Protein AF-A0A504YIL2-F1 (afdb_monomer_lite)

Sequence (268 aa):
MSFAMLGTVNDKNWRRILEDLELSLKNCECKGRTELFNLIHPTLLRFLSKDEDLKSDKIDNVFRIYCITFAQWQDVVSPVVYSDVLEELSAILFRLSCLTNKSNLPWSCLSEECCLTIVQTIHISISASAQKSQGISFYPVKNLPLLSHICSTLLEMSEFASWRAVRLKALQTLGTLFHPWANISKHYDPRVRETVAHFLPGVCQTLYRIVTGDQKVGSLVKKTAFDAWSACLTVVFTRQENARLSTACPDLSGESILLAFAPVCHHA

Radius of gyration: 21.79 Å; chains: 1; bounding box: 46×76×53 Å

Secondary structure (DSSP, 8-state):
--GGGGGG--TTTHHHHHHHHHHHHHT--STTHHHHHHHHHHHHHHHHHT-SS--HHHHHHHHHHHHHHHHH-TTTS-HHHHHHHHHHHHHHHHHHHHHS-TTS-GGGGS-HHHHHHHHHHHHHHHHHHHHSTTGGGGSSGGGHHHHHHHHHHHHHHHHH-S-HHHHHHHHHHHHHHH---SS--S---HHHHHHHHHHHHHHHHHHHHHHTS-GGG-HHHHHHHHHHHHHHHHHHHS----S---S---------------------

Structure (mmCIF, N/CA/C/O backbone):
data_AF-A0A504YIL2-F1
#
_entry.id   AF-A0A504YIL2-F1
#
loop_
_atom_site.group_PDB
_atom_site.id
_atom_site.type_symbol
_atom_site.label_atom_id
_atom_site.label_alt_id
_atom_site.label_comp_id
_atom_site.label_asym_id
_atom_site.label_entity_id
_atom_site.label_seq_id
_atom_site.pdbx_PDB_ins_code
_atom_site.Cartn_x
_atom_site.Cartn_y
_atom_site.Cartn_z
_atom_site.occupancy
_atom_site.B_iso_or_equiv
_atom_site.auth_seq_id
_atom_site.auth_comp_id
_atom_site.auth_asym_id
_atom_site.auth_atom_id
_atom_site.pdbx_PDB_model_num
ATOM 1 N N . MET A 1 1 ? -0.513 30.581 -9.289 1.00 45.41 1 MET A N 1
ATOM 2 C CA . MET A 1 1 ? -0.186 30.555 -7.845 1.00 45.41 1 MET A CA 1
ATOM 3 C C . MET A 1 1 ? 1.276 30.922 -7.680 1.00 45.41 1 MET A C 1
ATOM 5 O O . MET A 1 1 ? 2.096 30.356 -8.388 1.00 45.41 1 MET A O 1
ATOM 9 N N . SER A 1 2 ? 1.605 31.897 -6.830 1.00 35.69 2 SER A N 1
ATOM 10 C CA . SER A 1 2 ? 3.004 32.288 -6.618 1.00 35.69 2 SER A CA 1
ATOM 11 C C . SER A 1 2 ? 3.726 31.193 -5.826 1.00 35.69 2 SER A C 1
ATOM 13 O O . SER A 1 2 ? 3.320 30.866 -4.711 1.00 35.69 2 SER A O 1
ATOM 15 N N . PHE A 1 3 ? 4.784 30.627 -6.410 1.00 44.47 3 PHE A N 1
ATOM 16 C CA . PHE A 1 3 ? 5.604 29.530 -5.873 1.00 44.47 3 PHE A CA 1
ATOM 17 C C . PHE A 1 3 ? 6.229 29.820 -4.491 1.00 44.47 3 PHE A C 1
ATOM 19 O O . PHE A 1 3 ? 6.699 28.908 -3.817 1.00 44.47 3 PHE A O 1
ATOM 26 N N . ALA A 1 4 ? 6.161 31.072 -4.026 1.00 43.81 4 ALA A N 1
ATOM 27 C CA . ALA A 1 4 ? 6.584 31.499 -2.695 1.00 43.81 4 ALA A CA 1
ATOM 28 C C . ALA A 1 4 ? 5.741 30.919 -1.534 1.00 43.81 4 ALA A C 1
ATOM 30 O O . ALA A 1 4 ? 6.207 30.924 -0.399 1.00 43.81 4 ALA A O 1
ATOM 31 N N . MET A 1 5 ? 4.531 30.394 -1.784 1.00 46.66 5 MET A N 1
ATOM 32 C CA . MET A 1 5 ? 3.661 29.843 -0.725 1.00 46.66 5 MET A CA 1
ATOM 33 C C . MET A 1 5 ? 4.141 28.502 -0.139 1.00 46.66 5 MET A C 1
ATOM 35 O O . MET A 1 5 ? 3.835 28.202 1.013 1.00 46.66 5 MET A O 1
ATOM 39 N N . LEU A 1 6 ? 4.907 27.701 -0.889 1.00 48.03 6 LEU A N 1
ATOM 40 C CA . LEU A 1 6 ? 5.381 26.385 -0.424 1.00 48.03 6 LEU A CA 1
ATOM 41 C C . LEU A 1 6 ? 6.596 26.481 0.515 1.00 48.03 6 LEU A C 1
ATOM 43 O O . LEU A 1 6 ? 6.858 25.554 1.277 1.00 48.03 6 LEU A O 1
ATOM 47 N N . GLY A 1 7 ? 7.311 27.613 0.506 1.00 46.44 7 GLY A N 1
ATOM 48 C CA . GLY A 1 7 ? 8.502 27.830 1.337 1.00 46.44 7 GLY A CA 1
ATOM 49 C C . GLY A 1 7 ? 8.214 28.005 2.832 1.00 46.44 7 GLY A C 1
ATOM 50 O O . GLY A 1 7 ? 9.122 27.865 3.648 1.00 46.44 7 GLY A O 1
ATOM 51 N N . THR A 1 8 ? 6.961 28.277 3.209 1.00 49.28 8 THR A N 1
ATOM 52 C CA . THR A 1 8 ? 6.553 28.485 4.605 1.00 49.28 8 THR A CA 1
ATOM 53 C C . THR A 1 8 ? 5.181 27.870 4.862 1.00 49.28 8 THR A C 1
ATOM 55 O O . THR A 1 8 ? 4.214 28.575 5.159 1.00 49.28 8 THR A O 1
ATOM 58 N N . VAL A 1 9 ? 5.073 26.545 4.751 1.00 56.56 9 VAL A N 1
ATOM 59 C CA . VAL A 1 9 ? 3.929 25.823 5.325 1.00 56.56 9 VAL A CA 1
ATOM 60 C C . VAL A 1 9 ? 4.007 25.974 6.849 1.00 56.56 9 VAL A C 1
ATOM 62 O O . VAL A 1 9 ? 4.680 25.215 7.537 1.00 56.56 9 VAL A O 1
ATOM 65 N N . ASN A 1 10 ? 3.393 27.036 7.371 1.00 61.31 10 ASN A N 1
ATOM 66 C CA . ASN A 1 10 ? 3.259 27.277 8.803 1.00 61.31 10 ASN A CA 1
ATOM 67 C C . ASN A 1 10 ? 2.167 26.353 9.366 1.00 61.31 10 ASN A C 1
ATOM 69 O O . ASN A 1 10 ? 1.134 26.137 8.725 1.00 61.31 10 ASN A O 1
ATOM 73 N N . ASP A 1 11 ? 2.364 25.867 10.588 1.00 63.25 11 ASP A N 1
ATOM 74 C CA . ASP A 1 11 ? 1.553 24.832 11.242 1.00 63.25 11 ASP A CA 1
ATOM 75 C C . ASP A 1 11 ? 0.073 25.237 11.442 1.00 63.25 11 ASP A C 1
ATOM 77 O O . ASP A 1 11 ? -0.799 24.406 11.682 1.00 63.25 11 ASP A O 1
ATOM 81 N N . LYS A 1 12 ? -0.249 26.527 11.268 1.00 69.69 12 LYS A N 1
ATOM 82 C CA . LYS A 1 12 ? -1.619 27.059 11.367 1.00 69.69 12 LYS A CA 1
ATOM 83 C C . LYS A 1 12 ? -2.424 27.032 10.061 1.00 69.69 12 LYS A C 1
ATOM 85 O O . LYS A 1 12 ? -3.646 27.027 10.133 1.00 69.69 12 LYS A O 1
ATOM 90 N N . ASN A 1 13 ? -1.777 26.998 8.890 1.00 81.50 13 ASN A N 1
ATOM 91 C CA . ASN A 1 13 ? -2.457 27.152 7.588 1.00 81.50 13 ASN A CA 1
ATOM 92 C C . ASN A 1 13 ? -2.219 25.992 6.608 1.00 81.50 13 ASN A C 1
ATOM 94 O O . ASN A 1 13 ? -2.713 26.040 5.482 1.00 81.50 13 ASN A O 1
ATOM 98 N N . TRP A 1 14 ? -1.484 24.954 7.013 1.00 84.38 14 TRP A N 1
ATOM 99 C CA . TRP A 1 14 ? -1.088 23.862 6.120 1.00 84.38 14 TRP A CA 1
ATOM 100 C C . TRP A 1 14 ? -2.277 23.174 5.440 1.00 84.38 14 TRP A C 1
ATOM 102 O O . TRP A 1 14 ? -2.189 22.877 4.255 1.00 84.38 14 TRP A O 1
ATOM 112 N N . ARG A 1 15 ? -3.400 22.982 6.148 1.00 85.50 15 ARG A N 1
ATOM 113 C CA . ARG A 1 15 ? -4.575 22.273 5.615 1.00 85.50 15 ARG A CA 1
ATOM 114 C C . ARG A 1 15 ? -5.094 22.941 4.349 1.00 85.50 15 ARG A C 1
ATOM 116 O O . ARG A 1 15 ? -5.143 22.313 3.301 1.00 85.50 15 ARG A O 1
ATOM 123 N N . ARG A 1 16 ? -5.369 24.244 4.437 1.00 87.69 16 ARG A N 1
ATOM 124 C CA . ARG A 1 16 ? -5.842 25.039 3.303 1.00 87.69 16 ARG A CA 1
ATOM 125 C C . ARG A 1 16 ? -4.831 25.048 2.156 1.00 87.69 16 ARG A C 1
ATOM 127 O O . ARG A 1 16 ? -5.224 24.924 1.008 1.00 87.69 16 ARG A O 1
ATOM 134 N N . ILE A 1 17 ? -3.536 25.159 2.462 1.00 86.94 17 ILE A N 1
ATOM 135 C CA . ILE A 1 17 ? -2.479 25.151 1.437 1.00 86.94 17 ILE A CA 1
ATOM 136 C C . ILE A 1 17 ? -2.449 23.812 0.687 1.00 86.94 17 ILE A C 1
ATOM 138 O O . ILE A 1 17 ? -2.325 23.811 -0.535 1.00 86.94 17 ILE A O 1
ATOM 142 N N . LEU A 1 18 ? -2.560 22.682 1.394 1.00 87.88 18 LEU A N 1
ATOM 143 C CA . LEU A 1 18 ? -2.564 21.359 0.769 1.00 87.88 18 LEU A CA 1
ATOM 144 C C . LEU A 1 18 ? -3.856 21.096 -0.015 1.00 87.88 18 LEU A C 1
ATOM 146 O O . LEU A 1 18 ? -3.777 20.533 -1.100 1.00 87.88 18 LEU A O 1
ATOM 150 N N . GLU A 1 19 ? -5.011 21.550 0.472 1.00 88.75 19 GLU A N 1
ATOM 151 C CA . GLU A 1 19 ? -6.289 21.467 -0.253 1.00 88.75 19 GLU A CA 1
ATOM 152 C C . GLU A 1 19 ? -6.265 22.311 -1.540 1.00 88.75 19 GLU A C 1
ATOM 154 O O . GLU A 1 19 ? -6.624 21.832 -2.618 1.00 88.75 19 GLU A O 1
ATOM 159 N N . ASP A 1 20 ? -5.771 23.550 -1.456 1.00 88.44 20 ASP A N 1
ATOM 160 C CA . ASP A 1 20 ? -5.595 24.443 -2.604 1.00 88.44 20 ASP A CA 1
ATOM 161 C C . ASP A 1 20 ? -4.604 23.848 -3.622 1.00 88.44 20 ASP A C 1
ATOM 163 O O . ASP A 1 20 ? -4.811 23.933 -4.841 1.00 88.44 20 ASP A O 1
ATOM 167 N N . LEU A 1 21 ? -3.535 23.209 -3.132 1.00 88.56 21 LEU A N 1
ATOM 168 C CA . LEU A 1 21 ? -2.576 22.487 -3.961 1.00 88.56 21 LEU A CA 1
ATOM 169 C C . LEU A 1 21 ? -3.230 21.278 -4.633 1.00 88.56 21 LEU A C 1
ATOM 171 O O . LEU A 1 21 ? -3.086 21.111 -5.839 1.00 88.56 21 LEU A O 1
ATOM 175 N N . GLU A 1 22 ? -3.983 20.466 -3.896 1.00 88.94 22 GLU A N 1
ATOM 176 C CA . GLU A 1 22 ? -4.699 19.306 -4.423 1.00 88.94 22 GLU A CA 1
ATOM 177 C C . GLU A 1 22 ? -5.635 19.695 -5.575 1.00 88.94 22 GLU A C 1
ATOM 179 O O . GLU A 1 22 ? -5.600 19.087 -6.649 1.00 88.94 22 GLU A O 1
ATOM 184 N N . LEU A 1 23 ? -6.443 20.741 -5.377 1.00 87.88 23 LEU A N 1
ATOM 185 C CA . LEU A 1 23 ? -7.345 21.274 -6.399 1.00 87.88 23 LEU A CA 1
ATOM 186 C C . LEU A 1 23 ? -6.579 21.789 -7.619 1.00 87.88 23 LEU A C 1
ATOM 188 O O . LEU A 1 23 ? -6.974 21.532 -8.757 1.00 87.88 23 LEU A O 1
ATOM 192 N N . SER A 1 24 ? -5.466 22.485 -7.392 1.00 87.56 24 SER A N 1
ATOM 193 C CA . SER A 1 24 ? -4.622 22.997 -8.472 1.00 87.56 24 SER A CA 1
ATOM 194 C C . SER A 1 24 ? -3.994 21.867 -9.284 1.00 87.56 24 SER A C 1
ATOM 196 O O . SER A 1 24 ? -3.961 21.940 -10.510 1.00 87.56 24 SER A O 1
ATOM 198 N N . LEU A 1 25 ? -3.539 20.802 -8.620 1.00 87.25 25 LEU A N 1
ATOM 199 C CA . LEU A 1 25 ? -2.932 19.637 -9.259 1.00 87.25 25 LEU A CA 1
ATOM 200 C C . LEU A 1 25 ? -3.938 18.865 -10.109 1.00 87.25 25 LEU A C 1
ATOM 202 O O . LEU A 1 25 ? -3.619 18.523 -11.244 1.00 87.25 25 LEU A O 1
ATOM 206 N N . LYS A 1 26 ? -5.168 18.668 -9.611 1.00 86.81 26 LYS A N 1
ATOM 207 C CA . LYS A 1 26 ? -6.242 18.010 -10.377 1.00 86.81 26 LYS A CA 1
ATOM 208 C C . LYS A 1 26 ? -6.555 18.719 -11.694 1.00 86.81 26 LYS A C 1
ATOM 210 O O . LYS A 1 26 ? -6.918 18.052 -12.658 1.00 86.81 26 LYS A O 1
ATOM 215 N N . ASN A 1 27 ? -6.395 20.041 -11.724 1.00 85.50 27 ASN A N 1
ATOM 216 C CA . ASN A 1 27 ? -6.701 20.892 -12.874 1.00 85.50 27 ASN A CA 1
ATOM 217 C C . ASN A 1 27 ? -5.456 21.267 -13.703 1.00 85.50 27 ASN A C 1
ATOM 219 O O . ASN A 1 27 ? -5.551 22.083 -14.618 1.00 85.50 27 ASN A O 1
ATOM 223 N N . CYS A 1 28 ? -4.276 20.726 -13.382 1.00 80.44 28 CYS A N 1
ATOM 224 C CA . CYS A 1 28 ? -3.015 21.156 -13.980 1.00 80.44 28 CYS A CA 1
ATOM 225 C C . CYS A 1 28 ? -2.807 20.577 -15.396 1.00 80.44 28 CYS A C 1
ATOM 227 O O . CYS A 1 28 ? -2.607 19.369 -15.592 1.00 80.44 28 CYS A O 1
ATOM 229 N N . GLU A 1 29 ? -2.799 21.463 -16.396 1.00 74.12 29 GLU A N 1
ATOM 230 C CA . GLU A 1 29 ? -2.421 21.141 -17.777 1.00 74.12 29 GLU A CA 1
ATOM 231 C C . GLU A 1 29 ? -0.928 20.776 -17.899 1.00 74.12 29 GLU A C 1
ATOM 233 O O . GLU A 1 29 ? -0.104 21.132 -17.062 1.00 74.12 29 GLU A O 1
ATOM 238 N N . CYS A 1 30 ? -0.556 20.042 -18.953 1.00 64.00 30 CYS A N 1
ATOM 239 C CA . CYS A 1 30 ? 0.724 19.324 -19.064 1.00 64.00 30 CYS A CA 1
ATOM 240 C C . CYS A 1 30 ? 2.015 20.164 -18.983 1.00 64.00 30 CYS A C 1
ATOM 242 O O . CYS A 1 30 ? 3.092 19.592 -18.817 1.00 64.00 30 CYS A O 1
ATOM 244 N N . LYS A 1 31 ? 1.956 21.495 -19.105 1.00 74.56 31 LYS A N 1
ATOM 245 C CA . LYS A 1 31 ? 3.155 22.347 -19.122 1.00 74.56 31 LYS A CA 1
ATOM 246 C C . LYS A 1 31 ? 3.671 22.589 -17.701 1.00 74.56 31 LYS A C 1
ATOM 248 O O . LYS A 1 31 ? 2.967 23.158 -16.877 1.00 74.56 31 LYS A O 1
ATOM 253 N N . GLY A 1 32 ? 4.923 22.212 -17.439 1.00 77.69 32 GLY A N 1
ATOM 254 C CA . GLY A 1 32 ? 5.603 22.508 -16.173 1.00 77.69 32 GLY A CA 1
ATOM 255 C C . GLY A 1 32 ? 5.451 21.447 -15.073 1.00 77.69 32 GLY A C 1
ATOM 256 O O . GLY A 1 32 ? 5.794 21.709 -13.920 1.00 77.69 32 GLY A O 1
ATOM 257 N N . ARG A 1 33 ? 4.903 20.262 -15.391 1.00 86.25 33 ARG A N 1
ATOM 258 C CA . ARG A 1 33 ? 4.679 19.180 -14.410 1.00 86.25 33 ARG A CA 1
ATOM 259 C C . ARG A 1 33 ? 5.971 18.721 -13.742 1.00 86.25 33 ARG A C 1
ATOM 261 O O . ARG A 1 33 ? 5.969 18.465 -12.544 1.00 86.25 33 ARG A O 1
ATOM 268 N N . THR A 1 34 ? 7.069 18.657 -14.491 1.00 85.62 34 THR A N 1
ATOM 269 C CA . THR A 1 34 ? 8.384 18.246 -13.980 1.00 85.62 34 THR A CA 1
ATOM 270 C C . THR A 1 34 ? 8.913 19.223 -12.943 1.00 85.62 34 THR A C 1
ATOM 272 O O . THR A 1 34 ? 9.276 18.820 -11.841 1.00 85.62 34 THR A O 1
ATOM 275 N N . GLU A 1 35 ? 8.915 20.515 -13.258 1.00 84.88 35 GLU A N 1
ATOM 276 C CA . GLU A 1 35 ? 9.383 21.568 -12.362 1.00 84.88 35 GLU A CA 1
ATOM 277 C C . GLU A 1 35 ? 8.504 21.655 -11.113 1.00 84.88 35 GLU A C 1
ATOM 279 O O . GLU A 1 35 ? 9.012 21.747 -9.994 1.00 84.88 35 GLU A O 1
ATOM 284 N N . LEU A 1 36 ? 7.183 21.565 -11.296 1.00 86.69 36 LEU A N 1
ATOM 285 C CA . LEU A 1 36 ? 6.224 21.582 -10.200 1.00 86.69 36 LEU A CA 1
ATOM 286 C C . LEU A 1 36 ? 6.399 20.364 -9.285 1.00 86.69 36 LEU A C 1
ATOM 288 O O . LEU A 1 36 ? 6.448 20.517 -8.066 1.00 86.69 36 LEU A O 1
ATOM 292 N N . PHE A 1 37 ? 6.553 19.166 -9.852 1.00 89.12 37 PHE A N 1
ATOM 293 C CA . PHE A 1 37 ? 6.786 17.953 -9.075 1.00 89.12 37 PHE A CA 1
ATOM 294 C C . PHE A 1 37 ? 8.100 18.024 -8.288 1.00 89.12 37 PHE A C 1
ATOM 296 O O . PHE A 1 37 ? 8.113 17.742 -7.089 1.00 89.12 37 PHE A O 1
ATOM 303 N N . ASN A 1 38 ? 9.179 18.482 -8.929 1.00 87.62 38 ASN A N 1
ATOM 304 C CA . ASN A 1 38 ? 10.490 18.650 -8.298 1.00 87.62 38 ASN A CA 1
ATOM 305 C C . ASN A 1 38 ? 10.475 19.665 -7.145 1.00 87.62 38 ASN A C 1
ATOM 307 O O . ASN A 1 38 ? 11.299 19.568 -6.238 1.00 87.62 38 ASN A O 1
ATOM 311 N N . LEU A 1 39 ? 9.539 20.618 -7.147 1.00 87.19 39 LEU A N 1
ATOM 312 C CA . LEU A 1 39 ? 9.336 21.545 -6.034 1.00 87.19 39 LEU A CA 1
ATOM 313 C C . LEU A 1 39 ? 8.472 20.941 -4.913 1.00 87.19 39 LEU A C 1
ATOM 315 O O . LEU A 1 39 ? 8.760 21.124 -3.726 1.00 87.19 39 LEU A O 1
ATOM 319 N N . ILE A 1 40 ? 7.400 20.235 -5.280 1.00 90.00 40 ILE A N 1
ATOM 320 C CA . ILE A 1 40 ? 6.418 19.696 -4.332 1.00 90.00 40 ILE A CA 1
ATOM 321 C C . ILE A 1 40 ? 7.000 18.520 -3.551 1.00 90.00 40 ILE A C 1
ATOM 323 O O . ILE A 1 40 ? 6.916 18.507 -2.325 1.00 90.00 40 ILE A O 1
ATOM 327 N N . HIS A 1 41 ? 7.600 17.547 -4.236 1.00 91.56 41 HIS A N 1
ATOM 328 C CA . HIS A 1 41 ? 8.057 16.297 -3.633 1.00 91.56 41 HIS A CA 1
ATOM 329 C C . HIS A 1 41 ? 8.971 16.485 -2.401 1.00 91.56 41 HIS A C 1
ATOM 331 O O . HIS A 1 41 ? 8.607 16.000 -1.325 1.00 91.56 41 HIS A O 1
ATOM 337 N N . PRO A 1 42 ? 10.092 17.236 -2.472 1.00 90.50 42 PRO A N 1
ATOM 338 C CA . PRO A 1 42 ? 10.952 17.435 -1.304 1.00 90.50 42 PRO A CA 1
ATOM 339 C C . PRO A 1 42 ? 10.255 18.225 -0.189 1.00 90.50 42 PRO A C 1
ATOM 341 O O . PRO A 1 42 ? 10.515 17.993 0.993 1.00 90.50 42 PRO A O 1
ATOM 344 N N . THR A 1 43 ? 9.349 19.142 -0.544 1.00 89.19 43 THR A N 1
ATOM 345 C CA . THR A 1 43 ? 8.563 19.915 0.426 1.00 89.19 43 THR A CA 1
ATOM 346 C C . THR A 1 43 ? 7.619 19.010 1.214 1.00 89.19 43 THR A C 1
ATOM 348 O O . THR A 1 43 ? 7.575 19.101 2.439 1.00 89.19 43 THR A O 1
ATOM 351 N N . LEU A 1 44 ? 6.909 18.104 0.536 1.00 90.88 44 LEU A N 1
ATOM 352 C CA . LEU A 1 44 ? 5.992 17.154 1.168 1.00 90.88 44 LEU A CA 1
ATOM 353 C C . LEU A 1 44 ? 6.720 16.148 2.060 1.00 90.88 44 LEU A C 1
ATOM 355 O O . LEU A 1 44 ? 6.273 15.905 3.179 1.00 90.88 44 LEU A O 1
ATOM 359 N N . LEU A 1 45 ? 7.853 15.596 1.607 1.00 89.50 45 LEU A N 1
ATOM 360 C CA . LEU A 1 45 ? 8.652 14.693 2.442 1.00 89.50 45 LEU A CA 1
ATOM 361 C C . LEU A 1 45 ? 9.147 15.400 3.703 1.00 89.50 45 LEU A C 1
ATOM 363 O O . LEU A 1 45 ? 8.962 14.902 4.808 1.00 89.50 45 LEU A O 1
ATOM 367 N N . ARG A 1 46 ? 9.696 16.611 3.561 1.00 87.62 46 ARG A N 1
ATOM 368 C CA . ARG A 1 46 ? 10.155 17.404 4.707 1.00 87.62 46 ARG A CA 1
ATOM 369 C C . ARG A 1 46 ? 9.018 17.773 5.661 1.00 87.62 46 ARG A C 1
AT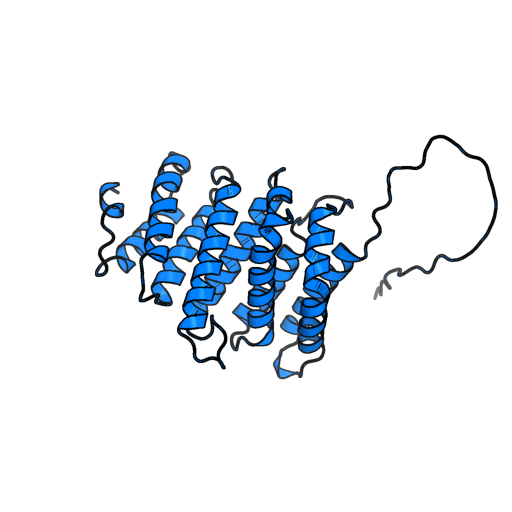OM 371 O O . ARG A 1 46 ? 9.253 17.884 6.863 1.00 87.62 46 ARG A O 1
ATOM 378 N N . PHE A 1 47 ? 7.819 18.001 5.131 1.00 85.94 47 PHE A N 1
ATOM 379 C CA . PHE A 1 47 ? 6.630 18.282 5.930 1.00 85.94 47 PHE A CA 1
ATOM 380 C C . PHE A 1 47 ? 6.238 17.079 6.798 1.00 85.94 47 PHE A C 1
ATOM 382 O O . PHE A 1 47 ? 5.884 17.265 7.955 1.00 85.94 47 PHE A O 1
ATOM 389 N N . LEU A 1 48 ? 6.380 15.855 6.282 1.00 86.75 48 LEU A N 1
ATOM 390 C CA . LEU A 1 48 ? 6.128 14.625 7.038 1.00 86.75 48 LEU A CA 1
ATOM 391 C C . LEU A 1 48 ? 7.262 14.260 8.007 1.00 86.75 48 LEU A C 1
ATOM 393 O O . LEU A 1 48 ? 7.000 13.769 9.104 1.00 86.75 48 LEU A O 1
ATOM 397 N N . SER A 1 49 ? 8.516 14.484 7.609 1.00 81.50 49 SER A N 1
ATOM 398 C CA . SER A 1 49 ? 9.689 13.990 8.336 1.00 81.50 49 SER A CA 1
ATOM 399 C C . SER A 1 49 ? 10.044 14.816 9.576 1.00 81.50 49 SER A C 1
ATOM 401 O O . SER A 1 49 ? 10.730 14.319 10.465 1.00 81.50 49 SER A O 1
ATOM 403 N N . LYS A 1 50 ? 9.654 16.098 9.619 1.00 76.19 50 LYS A N 1
ATOM 404 C CA . LYS A 1 50 ? 9.998 17.032 10.709 1.00 76.19 50 LYS A CA 1
ATOM 405 C C . LYS A 1 50 ? 8.947 17.127 11.811 1.00 76.19 50 LYS A C 1
ATOM 407 O O . LYS A 1 50 ? 9.179 17.839 12.784 1.00 76.19 50 LYS A O 1
ATOM 412 N N . ASP A 1 51 ? 7.802 16.485 11.633 1.00 73.19 51 ASP A N 1
ATOM 413 C CA . ASP A 1 51 ? 6.664 16.648 12.526 1.00 73.19 51 ASP A CA 1
ATOM 414 C C . ASP A 1 51 ? 6.642 15.549 13.594 1.00 73.19 51 ASP A C 1
ATOM 416 O O . ASP A 1 51 ? 6.560 14.360 13.279 1.00 73.19 51 ASP A O 1
ATOM 420 N N . GLU A 1 52 ? 6.726 15.956 14.860 1.00 69.75 52 GLU A N 1
ATOM 421 C CA . GLU A 1 52 ? 6.599 15.054 16.008 1.00 69.75 52 GLU A CA 1
ATOM 422 C C . GLU A 1 52 ? 5.123 14.727 16.318 1.00 69.75 52 GLU A C 1
ATOM 424 O O . GLU A 1 52 ? 4.845 13.670 16.882 1.00 69.75 52 GLU A O 1
ATOM 429 N N . ASP A 1 53 ? 4.169 15.576 15.898 1.00 76.19 53 ASP A N 1
ATOM 430 C CA . ASP A 1 53 ? 2.721 15.409 16.114 1.00 76.19 53 ASP A CA 1
ATOM 431 C C . ASP A 1 53 ? 2.008 15.046 14.796 1.00 76.19 53 ASP A C 1
ATOM 433 O O . ASP A 1 53 ? 1.232 15.812 14.206 1.00 76.19 53 ASP A O 1
ATOM 437 N N . LEU A 1 54 ? 2.310 13.839 14.306 1.00 81.06 54 LEU A N 1
ATOM 438 C CA . LEU A 1 54 ? 1.752 13.263 13.079 1.00 81.06 54 LEU A CA 1
ATOM 439 C C . LEU A 1 54 ? 0.254 12.961 13.224 1.00 81.06 54 LEU A C 1
ATOM 441 O O . LEU A 1 54 ? -0.163 11.881 13.643 1.00 81.06 54 LEU A O 1
ATOM 445 N N . LYS A 1 55 ? -0.577 13.923 12.817 1.00 85.06 55 LYS A N 1
ATOM 446 C CA . LYS A 1 55 ? -2.039 13.771 12.769 1.00 85.06 55 LYS A CA 1
ATOM 447 C C . LYS A 1 55 ? -2.490 13.031 11.516 1.00 85.06 55 LYS A C 1
ATOM 449 O O . LYS A 1 55 ? -1.969 13.273 10.427 1.00 85.06 55 LYS A O 1
ATOM 454 N N . SER A 1 56 ? -3.552 12.233 11.655 1.00 88.38 56 SER A N 1
ATOM 455 C CA . SER A 1 56 ? -4.188 11.509 10.542 1.00 88.38 56 SER A CA 1
ATOM 456 C C . SER A 1 56 ? -4.488 12.419 9.344 1.00 88.38 56 SER A C 1
ATOM 458 O O . SER A 1 56 ? -4.151 12.072 8.219 1.00 88.38 56 SER 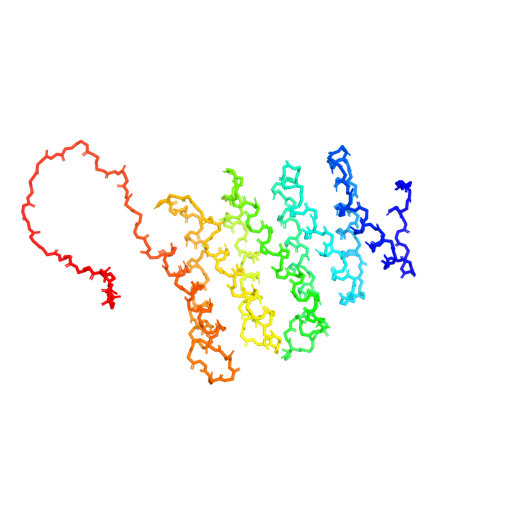A O 1
ATOM 460 N N . ASP A 1 57 ? -5.030 13.619 9.581 1.00 89.12 57 ASP A N 1
ATOM 461 C CA . ASP A 1 57 ? -5.371 14.571 8.513 1.00 89.12 57 ASP A CA 1
ATOM 462 C C . ASP A 1 57 ? -4.138 15.103 7.766 1.00 89.12 57 ASP A C 1
ATOM 464 O O . ASP A 1 57 ? -4.219 15.416 6.579 1.00 89.12 57 ASP A O 1
ATOM 468 N N . LYS A 1 58 ? -2.992 15.246 8.447 1.00 88.88 58 LYS A N 1
ATOM 469 C CA . LYS A 1 58 ? -1.741 15.691 7.810 1.00 88.88 58 LYS A CA 1
ATOM 470 C C . LYS A 1 58 ? -1.236 14.611 6.859 1.00 88.88 58 LYS A C 1
ATOM 472 O O . LYS A 1 58 ? -0.938 14.900 5.702 1.00 88.88 58 LYS A O 1
ATOM 477 N N . ILE A 1 59 ? -1.192 13.374 7.353 1.00 92.00 59 ILE A N 1
ATOM 478 C CA . ILE A 1 59 ? -0.775 12.189 6.599 1.00 92.00 59 ILE A CA 1
ATOM 479 C C . ILE A 1 59 ? -1.665 12.015 5.363 1.00 92.00 59 ILE A C 1
ATOM 481 O O . ILE A 1 59 ? -1.153 11.918 4.247 1.00 92.00 59 ILE A O 1
ATOM 485 N N . ASP A 1 60 ? -2.985 12.057 5.553 1.00 92.88 60 ASP A N 1
ATOM 486 C CA . ASP A 1 60 ? -3.959 11.901 4.474 1.00 92.88 60 ASP A CA 1
ATOM 487 C C . ASP A 1 60 ? -3.766 12.946 3.367 1.00 92.88 60 ASP A C 1
ATOM 489 O O . ASP A 1 60 ? -3.578 12.590 2.206 1.00 92.88 60 ASP A O 1
ATOM 493 N N . ASN A 1 61 ? -3.712 14.238 3.708 1.00 91.69 61 ASN A N 1
ATOM 494 C CA . ASN A 1 61 ? -3.574 15.298 2.704 1.00 91.69 61 ASN A CA 1
ATOM 495 C C . ASN A 1 61 ? -2.288 15.171 1.872 1.00 91.69 61 ASN A C 1
ATOM 497 O O . ASN A 1 61 ? -2.314 15.367 0.655 1.00 91.69 61 ASN A O 1
ATOM 501 N N . VAL A 1 62 ? -1.164 14.809 2.498 1.00 93.06 62 VAL A N 1
ATOM 502 C CA . VAL A 1 62 ? 0.098 14.617 1.769 1.00 93.06 62 VAL A CA 1
ATOM 503 C C . VAL A 1 62 ? 0.009 13.423 0.820 1.00 93.06 62 VAL A C 1
ATOM 505 O O . VAL A 1 62 ? 0.364 13.536 -0.355 1.00 93.06 62 VAL A O 1
ATOM 508 N N . PHE A 1 63 ? -0.491 12.281 1.291 1.00 94.56 63 PHE A N 1
ATOM 509 C CA . PHE A 1 63 ? -0.582 11.092 0.448 1.00 94.56 63 PHE A CA 1
ATOM 510 C C . PHE A 1 63 ? -1.680 11.192 -0.620 1.00 94.56 63 PHE A C 1
ATOM 512 O O . PHE A 1 63 ? -1.532 10.606 -1.693 1.00 94.56 63 PHE A O 1
ATOM 519 N N . ARG A 1 64 ? -2.719 12.013 -0.424 1.00 94.12 64 ARG A N 1
ATOM 520 C CA . ARG A 1 64 ? -3.687 12.360 -1.480 1.00 94.12 64 ARG A CA 1
ATOM 521 C C . ARG A 1 64 ? -3.023 13.116 -2.627 1.00 94.12 64 ARG A C 1
ATOM 523 O O . ARG A 1 64 ? -3.278 12.801 -3.791 1.00 94.12 64 ARG A O 1
ATOM 530 N N . ILE A 1 65 ? -2.117 14.047 -2.323 1.00 93.31 65 ILE A N 1
ATOM 531 C CA . ILE A 1 65 ? -1.311 14.731 -3.345 1.00 93.31 65 ILE A CA 1
ATOM 532 C C . ILE A 1 65 ? -0.427 13.727 -4.100 1.00 93.31 65 ILE A C 1
ATOM 534 O O . ILE A 1 65 ? -0.359 13.776 -5.333 1.00 93.31 65 ILE A O 1
ATOM 538 N N . TYR A 1 66 ? 0.195 12.773 -3.401 1.00 94.06 66 TYR A N 1
ATOM 539 C CA . TYR A 1 66 ? 0.946 11.701 -4.063 1.00 94.06 66 TYR A CA 1
ATOM 540 C C . TYR A 1 66 ? 0.061 10.813 -4.939 1.00 94.06 66 TYR A C 1
ATOM 542 O O . TYR A 1 66 ? 0.429 10.532 -6.074 1.00 94.06 66 TYR A O 1
ATOM 550 N N . CYS A 1 67 ? -1.138 10.443 -4.485 1.00 92.69 67 CYS A N 1
ATOM 551 C CA . CYS A 1 67 ? -2.083 9.677 -5.297 1.00 92.69 67 CYS A CA 1
ATOM 552 C C . CYS A 1 67 ? -2.427 10.395 -6.609 1.00 92.69 67 CYS A C 1
ATOM 554 O O . CYS A 1 67 ? -2.435 9.767 -7.666 1.00 92.69 67 CYS A O 1
ATOM 556 N N . ILE A 1 68 ? -2.679 11.706 -6.562 1.00 90.56 68 ILE A N 1
ATOM 557 C CA . ILE A 1 68 ? -3.005 12.506 -7.753 1.00 90.56 68 ILE A CA 1
ATOM 558 C C . ILE A 1 68 ? -1.803 12.596 -8.688 1.00 90.56 68 ILE A C 1
ATOM 560 O O . ILE A 1 68 ? -1.918 12.276 -9.870 1.00 90.56 68 ILE A O 1
ATOM 564 N N . THR A 1 69 ? -0.644 12.997 -8.164 1.00 91.00 69 THR A N 1
ATOM 565 C CA . THR A 1 69 ? 0.566 13.180 -8.979 1.00 91.00 69 THR A CA 1
ATOM 566 C C . THR A 1 69 ? 1.033 11.863 -9.594 1.00 91.00 69 THR A C 1
ATOM 568 O O . THR A 1 69 ? 1.347 11.820 -10.780 1.00 91.00 69 THR A O 1
ATOM 571 N N . PHE A 1 70 ? 0.994 10.757 -8.850 1.00 90.44 70 PHE A N 1
ATOM 572 C CA . PHE A 1 70 ? 1.372 9.444 -9.370 1.00 90.44 70 PHE A CA 1
ATOM 573 C C . PHE A 1 70 ? 0.354 8.861 -10.348 1.00 90.44 70 PHE A C 1
ATOM 575 O O . PHE A 1 70 ? 0.743 8.105 -11.233 1.00 90.44 70 PHE A O 1
ATOM 582 N N . ALA A 1 71 ? -0.934 9.186 -10.224 1.00 87.44 71 ALA A N 1
ATOM 583 C CA . ALA A 1 71 ? -1.934 8.760 -11.198 1.00 87.44 71 ALA A CA 1
ATOM 584 C C . ALA A 1 71 ? -1.840 9.563 -12.505 1.00 87.44 71 ALA A C 1
ATOM 586 O O . ALA A 1 71 ? -1.999 8.998 -13.583 1.00 87.44 71 ALA A O 1
ATOM 587 N N . GLN A 1 72 ? -1.587 10.870 -12.418 1.00 87.25 72 GLN A N 1
ATOM 588 C CA . GLN A 1 72 ? -1.678 11.770 -13.568 1.00 87.25 72 GLN A CA 1
ATOM 589 C C . GLN A 1 72 ? -0.350 11.992 -14.297 1.00 87.25 72 GLN A C 1
ATOM 591 O O . GLN A 1 72 ? -0.369 12.308 -15.486 1.00 87.25 72 GLN A O 1
ATOM 596 N N . TRP A 1 73 ? 0.789 11.909 -13.601 1.00 87.75 73 TRP A N 1
ATOM 597 C CA . TRP A 1 73 ? 2.096 12.358 -14.107 1.00 87.75 73 TRP A CA 1
ATOM 598 C C . TRP A 1 73 ? 3.121 11.215 -14.159 1.00 87.75 73 TRP A C 1
ATOM 600 O O . TRP A 1 73 ? 4.309 11.399 -13.888 1.00 87.75 73 TRP A O 1
ATOM 610 N N . GLN A 1 74 ? 2.663 10.003 -14.484 1.00 83.00 74 GLN A N 1
ATOM 611 C CA . GLN A 1 74 ? 3.513 8.807 -14.566 1.00 83.00 74 GLN A CA 1
ATOM 612 C C . GLN A 1 74 ? 4.668 8.961 -15.560 1.00 83.00 74 GLN A C 1
ATOM 614 O O . GLN A 1 74 ? 5.731 8.382 -15.359 1.00 83.00 74 GLN A O 1
ATOM 619 N N . ASP A 1 75 ? 4.486 9.750 -16.614 1.00 81.81 75 ASP A N 1
ATOM 620 C CA . ASP A 1 75 ? 5.498 10.089 -17.614 1.00 81.81 75 ASP A CA 1
ATOM 621 C C . ASP A 1 75 ? 6.661 10.907 -17.032 1.00 81.81 75 ASP A C 1
ATOM 623 O O . ASP A 1 75 ? 7.807 10.737 -17.445 1.00 81.81 75 ASP A O 1
ATOM 627 N N . VAL A 1 76 ? 6.383 11.727 -16.019 1.00 83.50 76 VAL A N 1
ATOM 628 C CA . VAL A 1 76 ? 7.337 12.664 -15.414 1.00 83.50 76 VAL A CA 1
ATOM 629 C C . VAL A 1 76 ? 8.023 12.092 -14.172 1.00 83.50 76 VAL A C 1
ATOM 631 O O . VAL A 1 76 ? 9.194 12.370 -13.917 1.00 83.50 76 VAL A O 1
ATOM 634 N N . VAL A 1 77 ? 7.311 11.293 -13.376 1.00 85.12 77 VAL A N 1
ATOM 635 C CA . VAL A 1 77 ? 7.812 10.825 -12.075 1.00 85.12 77 VAL A CA 1
ATOM 636 C C . VAL A 1 77 ? 8.914 9.775 -12.251 1.00 85.12 77 VAL A C 1
ATOM 638 O O . VAL A 1 77 ? 8.704 8.707 -12.832 1.00 85.12 77 VAL A O 1
ATOM 641 N N . SER A 1 78 ? 10.106 10.063 -11.724 1.00 84.31 78 SER A N 1
ATOM 642 C CA . SER A 1 78 ? 11.230 9.117 -11.720 1.00 84.31 78 SER A CA 1
ATOM 643 C C . SER A 1 78 ? 10.922 7.888 -10.849 1.00 84.31 78 SER A C 1
ATOM 645 O O . SER A 1 78 ? 10.344 8.046 -9.775 1.00 84.31 78 SER A O 1
ATOM 647 N N . PRO A 1 79 ? 11.344 6.667 -11.232 1.00 80.69 79 PRO A N 1
ATOM 648 C CA . PRO A 1 79 ? 11.115 5.459 -10.435 1.00 80.69 79 PRO A CA 1
ATOM 649 C C . PRO A 1 79 ? 11.634 5.516 -8.991 1.00 80.69 79 PRO A C 1
ATOM 651 O O . PRO A 1 79 ? 11.057 4.883 -8.108 1.00 80.69 79 PRO A O 1
ATOM 654 N N . VAL A 1 80 ? 12.698 6.286 -8.747 1.00 84.06 80 VAL A N 1
ATOM 655 C CA . VAL A 1 80 ? 13.289 6.471 -7.409 1.00 84.06 80 VAL A CA 1
ATOM 656 C C . VAL A 1 80 ? 12.281 7.102 -6.446 1.00 84.06 80 VAL A C 1
ATOM 658 O O . VAL A 1 80 ? 12.134 6.639 -5.323 1.00 84.06 80 VAL A O 1
ATOM 661 N N . VAL A 1 81 ? 11.478 8.048 -6.932 1.00 89.12 81 VAL A N 1
ATOM 662 C CA . VAL A 1 81 ? 10.489 8.785 -6.133 1.00 89.12 81 VAL A CA 1
ATOM 663 C C . VAL A 1 81 ? 9.429 7.861 -5.531 1.00 89.12 81 VAL A C 1
ATOM 665 O O . VAL A 1 81 ? 9.005 8.063 -4.397 1.00 89.12 81 VAL A O 1
ATOM 668 N N . TYR A 1 82 ? 8.995 6.823 -6.257 1.00 88.31 82 TYR A N 1
ATOM 669 C CA . TYR A 1 82 ? 8.051 5.842 -5.705 1.00 88.31 82 TYR A CA 1
ATOM 670 C C . TYR A 1 82 ? 8.646 5.100 -4.505 1.00 88.31 82 TYR A C 1
ATOM 672 O O . TYR A 1 82 ? 7.917 4.771 -3.571 1.00 88.31 82 TYR A O 1
ATOM 680 N N . SER A 1 83 ? 9.961 4.855 -4.532 1.00 87.75 83 SER A N 1
ATOM 681 C CA . SER A 1 83 ? 10.680 4.223 -3.423 1.00 87.75 83 SER A CA 1
ATOM 682 C C . SER A 1 83 ? 10.804 5.187 -2.249 1.00 87.75 83 SER A C 1
ATOM 684 O O . SER A 1 83 ? 10.414 4.815 -1.150 1.00 87.75 83 SER A O 1
ATOM 686 N N . ASP A 1 84 ? 11.206 6.435 -2.496 1.00 90.12 84 ASP A N 1
ATOM 687 C CA . ASP A 1 84 ? 11.342 7.469 -1.459 1.00 90.12 84 ASP A CA 1
ATOM 688 C C . ASP A 1 84 ? 10.023 7.690 -0.697 1.00 90.12 84 ASP A C 1
ATOM 690 O O . ASP A 1 84 ? 9.991 7.774 0.530 1.00 90.12 84 ASP A O 1
ATOM 694 N N . VAL A 1 85 ? 8.896 7.726 -1.418 1.00 92.44 85 VAL A N 1
ATOM 695 C CA . VAL A 1 85 ? 7.564 7.871 -0.807 1.00 92.44 85 VAL A CA 1
ATOM 696 C C . VAL A 1 85 ? 7.183 6.649 0.029 1.00 92.44 85 VAL A C 1
ATOM 698 O O . VAL A 1 85 ? 6.565 6.802 1.082 1.00 92.44 85 VAL A O 1
ATOM 701 N N . LEU A 1 86 ? 7.547 5.441 -0.405 1.00 92.00 86 LEU A N 1
ATOM 702 C CA . LEU A 1 86 ? 7.291 4.220 0.360 1.00 92.00 86 LEU A CA 1
ATOM 703 C C . LEU A 1 86 ? 8.196 4.104 1.589 1.00 92.00 86 LEU A C 1
ATOM 705 O O . LEU A 1 86 ? 7.735 3.635 2.629 1.00 92.00 86 LEU A O 1
ATOM 709 N N . GLU A 1 87 ? 9.445 4.558 1.499 1.00 92.44 87 GLU A N 1
ATOM 710 C CA . GLU A 1 87 ? 10.359 4.654 2.637 1.00 92.44 87 GLU A CA 1
ATOM 711 C C . GLU A 1 87 ? 9.831 5.628 3.692 1.00 92.44 87 GLU A C 1
ATOM 713 O O . GLU A 1 87 ? 9.759 5.261 4.866 1.00 92.44 87 GLU A O 1
ATOM 718 N N . GLU A 1 88 ? 9.370 6.817 3.292 1.00 92.69 88 GLU A N 1
ATOM 719 C CA . GLU A 1 88 ? 8.774 7.769 4.238 1.00 92.69 88 GLU A CA 1
ATOM 720 C C . GLU A 1 88 ? 7.460 7.234 4.824 1.00 92.69 88 GLU A C 1
ATOM 722 O O . GLU A 1 88 ? 7.229 7.359 6.023 1.00 92.69 88 GLU A O 1
ATOM 727 N N . LEU A 1 89 ? 6.616 6.571 4.026 1.00 92.94 89 LEU A N 1
ATOM 728 C CA . LEU A 1 89 ? 5.401 5.911 4.522 1.00 92.94 89 LEU A CA 1
ATOM 729 C C . LEU A 1 89 ? 5.743 4.848 5.574 1.00 92.94 89 LEU A C 1
ATOM 731 O O . LEU A 1 89 ? 5.142 4.817 6.647 1.00 92.94 89 LEU A O 1
ATOM 735 N N . SER A 1 90 ? 6.742 4.012 5.294 1.00 92.19 90 SER A N 1
ATOM 736 C CA . SER A 1 90 ? 7.272 3.023 6.232 1.00 92.19 90 SER A CA 1
ATOM 737 C C . SER A 1 90 ? 7.799 3.687 7.511 1.00 92.19 90 SER A C 1
ATOM 739 O O . SER A 1 90 ? 7.491 3.232 8.613 1.00 92.19 90 SER A O 1
ATOM 741 N N . ALA A 1 91 ? 8.534 4.795 7.394 1.00 91.75 91 ALA A N 1
ATOM 742 C CA . ALA A 1 91 ? 9.020 5.555 8.541 1.00 91.75 91 ALA A CA 1
ATOM 743 C C . ALA A 1 91 ? 7.869 6.144 9.374 1.00 91.75 91 ALA A C 1
ATOM 745 O O . ALA A 1 91 ? 7.910 6.070 10.600 1.00 91.75 91 ALA A O 1
ATOM 746 N N . ILE A 1 92 ? 6.820 6.672 8.736 1.00 91.19 92 ILE A N 1
ATOM 747 C CA . ILE A 1 92 ? 5.620 7.180 9.417 1.00 91.19 92 ILE A CA 1
ATOM 748 C C . ILE A 1 92 ? 4.919 6.061 10.177 1.00 91.19 92 ILE A C 1
ATOM 750 O O . ILE A 1 92 ? 4.644 6.227 11.361 1.00 91.19 92 ILE A O 1
ATOM 754 N N . LEU A 1 93 ? 4.656 4.921 9.534 1.00 90.12 93 LEU A N 1
ATOM 755 C CA . LEU A 1 93 ? 4.023 3.778 10.196 1.00 90.12 93 LEU A CA 1
ATOM 756 C C . LEU A 1 93 ? 4.852 3.305 11.393 1.00 90.12 93 LEU A C 1
ATOM 758 O O . LEU A 1 93 ? 4.298 3.041 12.457 1.00 90.12 93 LEU A O 1
ATOM 762 N N . PHE A 1 94 ? 6.179 3.285 11.265 1.00 88.62 94 PHE A N 1
ATOM 763 C CA . PHE A 1 94 ? 7.061 2.978 12.384 1.00 88.62 94 PHE A CA 1
ATOM 764 C C . PHE A 1 94 ? 6.952 4.020 13.510 1.00 88.62 94 PHE A C 1
ATOM 766 O O . PHE A 1 94 ? 6.789 3.645 14.670 1.00 88.62 94 PHE A O 1
ATOM 773 N N . ARG A 1 95 ? 6.958 5.325 13.200 1.00 88.56 95 ARG A N 1
ATOM 774 C CA . ARG A 1 95 ? 6.756 6.389 14.202 1.00 88.56 95 ARG A CA 1
ATOM 775 C C . ARG A 1 95 ? 5.406 6.251 14.910 1.00 88.56 95 ARG A C 1
ATOM 777 O O . ARG A 1 95 ? 5.359 6.339 16.133 1.00 88.56 95 ARG A O 1
ATOM 784 N N . LEU A 1 96 ? 4.332 5.968 14.173 1.00 87.19 96 LEU A N 1
ATOM 785 C CA . LEU A 1 96 ? 3.004 5.732 14.747 1.00 87.19 96 LEU A CA 1
ATOM 786 C C . LEU A 1 96 ? 2.992 4.504 15.665 1.00 87.19 96 LEU A C 1
ATOM 788 O O . LEU A 1 96 ? 2.383 4.558 16.730 1.00 87.19 96 LEU A O 1
ATOM 792 N N . SER A 1 97 ? 3.728 3.442 15.314 1.00 84.81 97 SER A N 1
ATOM 793 C CA . SER A 1 97 ? 3.855 2.245 16.158 1.00 84.81 97 SER A CA 1
ATOM 794 C C . SER A 1 97 ? 4.438 2.554 17.542 1.00 84.81 97 SER A C 1
ATOM 796 O O . SER A 1 97 ? 4.012 1.970 18.537 1.00 84.81 97 SER A O 1
ATOM 798 N N . CYS A 1 98 ? 5.358 3.522 17.622 1.00 82.62 98 CYS A N 1
ATOM 799 C CA . CYS A 1 98 ? 5.950 3.984 18.877 1.00 82.62 98 CYS A CA 1
ATOM 800 C C . CYS A 1 98 ? 4.973 4.804 19.733 1.00 82.62 98 CYS A C 1
ATOM 802 O O . CYS A 1 98 ? 5.145 4.876 20.948 1.00 82.62 98 CYS A O 1
ATOM 804 N N . LEU A 1 99 ? 3.974 5.436 19.108 1.00 78.06 99 LEU A N 1
ATOM 805 C CA . LEU A 1 99 ? 2.948 6.238 19.782 1.00 78.06 99 LEU A CA 1
ATOM 806 C C . LEU A 1 99 ? 1.765 5.386 20.251 1.00 78.06 99 LEU A C 1
ATOM 808 O O . LEU A 1 99 ? 1.084 5.731 21.217 1.00 78.06 99 LEU A O 1
ATOM 812 N N . THR A 1 100 ? 1.502 4.270 19.574 1.00 77.38 100 THR A N 1
ATOM 813 C CA . THR A 1 100 ? 0.462 3.322 19.966 1.00 77.38 100 THR A CA 1
ATOM 814 C C . THR A 1 100 ? 0.923 2.439 21.128 1.00 77.38 100 THR A C 1
ATOM 816 O O . THR A 1 100 ? 2.067 1.992 21.176 1.00 77.38 100 THR A O 1
ATOM 819 N N . ASN A 1 101 ? 0.020 2.129 22.065 1.00 72.81 101 ASN A N 1
ATOM 820 C CA . ASN A 1 101 ? 0.288 1.110 23.085 1.00 72.81 101 ASN A CA 1
ATOM 821 C C . ASN A 1 101 ? 0.682 -0.214 22.412 1.00 72.81 101 ASN A C 1
ATOM 823 O O . ASN A 1 101 ? 0.125 -0.549 21.372 1.00 72.81 101 ASN A O 1
ATOM 827 N N . LYS A 1 102 ? 1.568 -1.003 23.040 1.00 66.06 102 LYS A N 1
ATOM 828 C CA . LYS A 1 102 ? 2.116 -2.268 22.492 1.00 66.06 102 LYS A CA 1
ATOM 829 C C . LYS A 1 102 ? 1.071 -3.287 21.996 1.00 66.06 102 LYS A C 1
ATOM 831 O O . LYS A 1 102 ? 1.439 -4.241 21.324 1.00 66.06 102 LYS A O 1
ATOM 836 N N . SER A 1 103 ? -0.201 -3.127 22.362 1.00 66.00 103 SER A N 1
ATOM 837 C CA . SER A 1 103 ? -1.319 -3.973 21.932 1.00 66.00 103 SER A CA 1
ATOM 838 C C . SER A 1 103 ? -1.985 -3.539 20.622 1.00 66.00 103 SER A C 1
ATOM 840 O O . SER A 1 103 ? -2.782 -4.299 20.081 1.00 66.00 103 SER A O 1
ATOM 842 N N . ASN A 1 104 ? -1.730 -2.321 20.147 1.00 79.69 104 ASN A N 1
ATOM 843 C CA . ASN A 1 104 ? -2.458 -1.714 19.040 1.00 79.69 104 ASN A CA 1
ATOM 844 C C . ASN A 1 104 ? -1.583 -1.661 17.788 1.00 79.69 104 ASN A C 1
ATOM 846 O O . ASN A 1 104 ? -0.380 -1.428 17.860 1.00 79.69 104 ASN A O 1
ATOM 850 N N . LEU A 1 105 ? -2.211 -1.864 16.631 1.00 86.81 105 LEU A N 1
ATOM 851 C CA . LEU A 1 105 ? -1.527 -1.811 15.342 1.00 86.81 105 LEU A CA 1
ATOM 852 C C . LEU A 1 105 ? -1.162 -0.359 14.992 1.00 86.81 105 LEU A C 1
ATOM 854 O O . LEU A 1 105 ? -1.938 0.544 15.327 1.00 86.81 105 LEU A O 1
ATOM 858 N N . PRO A 1 106 ? -0.049 -0.108 14.279 1.00 84.75 106 PRO A N 1
ATOM 859 C CA . PRO A 1 106 ? 0.467 1.250 14.080 1.00 84.75 106 PRO A CA 1
ATOM 860 C C . PRO A 1 106 ? -0.524 2.205 13.408 1.00 84.75 106 PRO A C 1
ATOM 862 O O . PRO A 1 106 ? -0.607 3.381 13.737 1.00 84.75 106 PRO A O 1
ATOM 865 N N . TRP A 1 107 ? -1.320 1.685 12.480 1.00 88.44 107 TRP A N 1
ATOM 866 C CA . TRP A 1 107 ? -2.310 2.443 11.717 1.00 88.44 107 TRP A CA 1
ATOM 867 C C . TRP A 1 107 ? -3.669 2.566 12.428 1.00 88.44 107 TRP A C 1
ATOM 869 O O . TRP A 1 107 ? -4.567 3.222 11.911 1.00 88.44 107 TRP A O 1
ATOM 879 N N . SER A 1 108 ? -3.849 1.971 13.613 1.00 88.25 108 SER A N 1
ATOM 880 C CA . SER A 1 108 ? -5.144 1.971 14.319 1.00 88.25 108 SER A CA 1
ATOM 881 C C . SER A 1 108 ? -5.584 3.347 14.836 1.00 88.25 108 SER A C 1
ATOM 883 O O . SER A 1 108 ? -6.760 3.538 15.136 1.00 88.25 108 SER A O 1
ATOM 885 N N . CYS A 1 109 ? -4.662 4.307 14.936 1.00 86.75 109 CYS A N 1
ATOM 886 C CA . CYS A 1 109 ? -4.954 5.695 15.298 1.00 86.75 109 CYS A CA 1
ATOM 887 C C . CYS A 1 109 ? -5.377 6.570 14.102 1.00 86.75 109 CYS A C 1
ATOM 889 O O . CYS A 1 109 ? -5.690 7.747 14.291 1.00 86.75 109 CYS A O 1
ATOM 891 N N . LEU A 1 110 ? -5.369 6.024 12.882 1.00 92.19 110 LEU A N 1
ATOM 892 C CA . LEU A 1 110 ? -5.693 6.749 11.655 1.00 92.19 110 LEU A CA 1
ATOM 893 C C . LEU A 1 110 ? -7.181 6.631 11.307 1.00 92.19 110 LEU A C 1
ATOM 895 O O . LEU A 1 110 ? -7.854 5.671 11.676 1.00 92.19 110 LEU A O 1
ATOM 899 N N . SER A 1 111 ? -7.694 7.609 10.561 1.00 94.31 111 SER A N 1
ATOM 900 C CA . SER A 1 111 ? -9.037 7.544 9.980 1.00 94.31 111 SER A CA 1
ATOM 901 C C . SER A 1 111 ? -9.119 6.516 8.843 1.00 94.31 111 SER A C 1
ATOM 903 O O . SER A 1 111 ? -8.104 6.155 8.238 1.00 94.31 111 SER A O 1
ATOM 905 N N . GLU A 1 112 ? -10.340 6.075 8.514 1.00 95.56 112 GLU A N 1
ATOM 906 C CA . GLU A 1 112 ? -10.602 5.191 7.365 1.00 95.56 112 GLU A CA 1
ATOM 907 C C . GLU A 1 112 ? -10.047 5.783 6.062 1.00 95.56 112 GLU A C 1
ATOM 909 O O . GLU A 1 112 ? -9.315 5.105 5.342 1.00 95.56 112 GLU A O 1
ATOM 914 N N . GLU A 1 113 ? -10.336 7.062 5.803 1.00 95.44 113 GLU A N 1
ATOM 915 C CA . GLU A 1 113 ? -9.868 7.792 4.618 1.00 95.44 113 GLU A CA 1
ATOM 916 C C . GLU A 1 113 ? -8.339 7.807 4.527 1.00 95.44 113 GLU A C 1
ATOM 918 O O . GLU A 1 113 ? -7.777 7.467 3.489 1.00 95.44 113 GLU A O 1
ATOM 923 N N . CYS A 1 114 ? -7.651 8.084 5.638 1.00 95.44 114 CYS A N 1
ATOM 924 C CA . CYS A 1 114 ? -6.191 8.082 5.674 1.00 95.44 114 CYS A CA 1
ATOM 925 C C . CYS A 1 114 ? -5.624 6.690 5.363 1.00 95.44 114 CYS A C 1
ATOM 927 O O . CYS A 1 114 ? -4.705 6.554 4.554 1.00 95.44 114 CYS A O 1
ATOM 929 N N . CYS A 1 115 ? -6.211 5.634 5.935 1.00 96.75 115 CYS A N 1
ATOM 930 C CA . CYS A 1 115 ? -5.821 4.259 5.624 1.00 96.75 115 CYS A CA 1
ATOM 931 C C . CYS A 1 115 ? -6.033 3.935 4.138 1.00 96.75 115 CYS A C 1
ATOM 933 O O . CYS A 1 115 ? -5.151 3.354 3.504 1.00 96.75 115 CYS A O 1
ATOM 935 N N . LEU A 1 116 ? -7.169 4.328 3.556 1.00 97.12 116 LEU A N 1
ATOM 936 C CA . LEU A 1 116 ? -7.443 4.137 2.130 1.00 97.12 116 LEU A CA 1
ATOM 937 C C . LEU A 1 116 ? -6.428 4.872 1.255 1.00 97.12 116 LEU A C 1
ATOM 939 O O . LEU A 1 116 ? -5.893 4.273 0.320 1.00 97.12 116 LEU A O 1
ATOM 943 N N . THR A 1 117 ? -6.112 6.124 1.581 1.00 96.56 117 THR A N 1
ATOM 944 C CA . THR A 1 117 ? -5.111 6.929 0.877 1.00 96.56 117 THR A CA 1
ATOM 945 C C . THR A 1 117 ? -3.718 6.297 0.960 1.00 96.56 117 THR A C 1
ATOM 947 O O . THR A 1 117 ? -3.025 6.199 -0.057 1.00 96.56 117 THR A O 1
ATOM 950 N N . ILE A 1 118 ? -3.305 5.816 2.136 1.00 95.88 118 ILE A N 1
ATOM 951 C CA . ILE A 1 118 ? -2.030 5.106 2.336 1.00 95.88 118 ILE A CA 1
ATOM 952 C C . ILE A 1 118 ? -1.974 3.870 1.434 1.00 95.88 118 ILE A C 1
ATOM 954 O O . ILE A 1 118 ? -1.048 3.716 0.635 1.00 95.88 118 ILE A O 1
ATOM 958 N N . VAL A 1 119 ? -2.992 3.009 1.500 1.00 97.38 119 VAL A N 1
ATOM 959 C CA . VAL A 1 119 ? -3.032 1.768 0.715 1.00 97.38 119 VAL A CA 1
ATOM 960 C C . VAL A 1 119 ? -3.102 2.058 -0.790 1.00 97.38 119 VAL A C 1
ATOM 962 O O . VAL A 1 119 ? -2.477 1.353 -1.587 1.00 97.38 119 VAL A O 1
ATOM 965 N N . GLN A 1 120 ? -3.828 3.100 -1.200 1.00 96.62 120 GLN A N 1
ATOM 966 C CA . GLN A 1 120 ? -3.900 3.549 -2.589 1.00 96.62 120 GLN A CA 1
ATOM 967 C C . GLN A 1 120 ? -2.550 4.081 -3.081 1.00 96.62 120 GLN A C 1
ATOM 969 O O . GLN A 1 120 ? -2.150 3.756 -4.199 1.00 96.62 120 GLN A O 1
ATOM 974 N N . THR A 1 121 ? -1.829 4.839 -2.253 1.00 95.69 121 THR A N 1
ATOM 975 C CA . THR A 1 121 ? -0.482 5.323 -2.580 1.00 95.69 121 THR A CA 1
ATOM 976 C C . THR A 1 121 ? 0.454 4.143 -2.803 1.00 95.69 121 THR A C 1
ATOM 978 O O . THR A 1 121 ? 1.124 4.089 -3.830 1.00 95.69 121 THR A O 1
ATOM 981 N N . ILE A 1 122 ? 0.437 3.151 -1.903 1.00 95.19 122 ILE A N 1
ATOM 982 C CA . ILE A 1 122 ? 1.242 1.930 -2.046 1.00 95.19 122 ILE A CA 1
ATOM 983 C C . ILE A 1 122 ? 0.926 1.221 -3.364 1.00 95.19 122 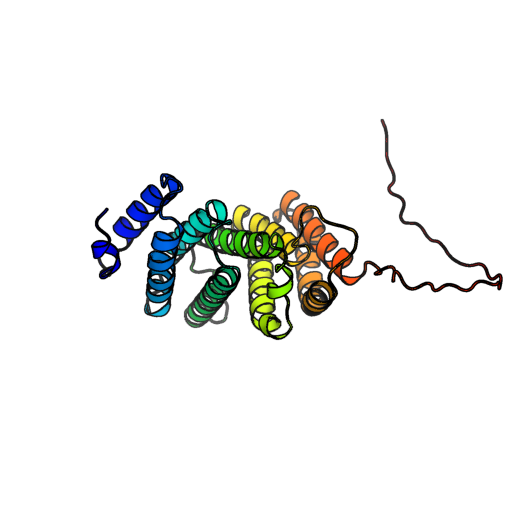ILE A C 1
ATOM 985 O O . ILE A 1 122 ? 1.830 0.879 -4.127 1.00 95.19 122 ILE A O 1
ATOM 989 N N . HIS A 1 123 ? -0.360 1.039 -3.659 1.00 93.88 123 HIS A N 1
ATOM 990 C CA . HIS A 1 123 ? -0.810 0.397 -4.887 1.00 93.88 123 HIS A CA 1
ATOM 991 C C . HIS A 1 123 ? -0.311 1.111 -6.146 1.00 93.88 123 HIS A C 1
ATOM 993 O O . HIS A 1 123 ? 0.212 0.454 -7.050 1.00 93.88 123 HIS A O 1
ATOM 999 N N . ILE A 1 124 ? -0.455 2.440 -6.213 1.00 91.19 124 ILE A N 1
ATOM 1000 C CA . ILE A 1 124 ? -0.009 3.214 -7.376 1.00 91.19 124 ILE A CA 1
ATOM 1001 C C . ILE A 1 124 ? 1.517 3.166 -7.487 1.00 91.19 124 ILE A C 1
ATOM 1003 O O . ILE A 1 124 ? 2.012 2.939 -8.585 1.00 91.19 124 ILE A O 1
ATOM 1007 N N . SER A 1 125 ? 2.261 3.313 -6.387 1.00 90.38 125 SER A N 1
ATOM 1008 C CA . SER A 1 125 ? 3.730 3.254 -6.397 1.00 90.38 125 SER A CA 1
ATOM 1009 C C . SER A 1 125 ? 4.254 1.925 -6.947 1.00 90.38 125 SER A C 1
ATOM 1011 O O . SER A 1 125 ? 5.114 1.911 -7.830 1.00 90.38 125 SER A O 1
ATOM 1013 N N . ILE A 1 126 ? 3.696 0.799 -6.486 1.00 88.56 126 ILE A N 1
ATOM 1014 C CA . ILE A 1 126 ? 4.073 -0.532 -6.983 1.00 88.56 126 ILE A CA 1
ATOM 1015 C C . ILE A 1 126 ? 3.686 -0.666 -8.460 1.00 88.56 126 ILE A C 1
ATOM 1017 O O . ILE A 1 126 ? 4.535 -0.997 -9.284 1.00 88.56 126 ILE A O 1
ATOM 1021 N N . SER A 1 127 ? 2.444 -0.337 -8.822 1.00 86.31 127 SER A N 1
ATOM 1022 C CA . SER A 1 127 ? 1.953 -0.476 -10.202 1.00 86.31 127 SER A CA 1
ATOM 1023 C C . SER A 1 127 ? 2.738 0.384 -11.196 1.00 86.31 127 SER A C 1
ATOM 1025 O O . SER A 1 127 ? 3.107 -0.077 -12.274 1.00 86.31 127 SER A O 1
ATOM 1027 N N . ALA A 1 128 ? 3.008 1.641 -10.844 1.00 82.06 128 ALA A N 1
ATOM 1028 C CA . ALA A 1 128 ? 3.703 2.586 -11.708 1.00 82.06 128 ALA A CA 1
ATOM 1029 C C . ALA A 1 128 ? 5.189 2.240 -11.848 1.00 82.06 128 ALA A C 1
ATOM 1031 O O . ALA A 1 128 ? 5.746 2.370 -12.941 1.00 82.06 128 ALA A O 1
ATOM 1032 N N . SER A 1 129 ? 5.824 1.740 -10.780 1.00 77.19 129 SER A N 1
ATOM 1033 C CA . SER A 1 129 ? 7.184 1.210 -10.891 1.00 77.19 129 SER A CA 1
ATOM 1034 C C . SER A 1 129 ? 7.219 0.029 -11.867 1.00 77.19 129 SER A C 1
ATOM 1036 O O . SER A 1 129 ? 8.042 0.030 -12.778 1.00 77.19 129 SER A O 1
ATOM 1038 N N . ALA A 1 130 ? 6.262 -0.899 -11.772 1.00 75.38 130 ALA A N 1
ATOM 1039 C CA . ALA A 1 130 ? 6.177 -2.112 -12.584 1.00 75.38 130 ALA A CA 1
ATOM 1040 C C . ALA A 1 130 ? 6.004 -1.890 -14.096 1.00 75.38 130 ALA A C 1
ATOM 1042 O O . ALA A 1 130 ? 6.489 -2.697 -14.891 1.00 75.38 130 ALA A O 1
ATOM 1043 N N . GLN A 1 131 ? 5.301 -0.823 -14.492 1.00 70.62 131 GLN A N 1
ATOM 1044 C CA . GLN A 1 131 ? 5.006 -0.508 -15.897 1.00 70.62 131 GLN A CA 1
ATOM 1045 C C . GLN A 1 131 ? 6.219 0.007 -16.673 1.00 70.62 131 GLN A C 1
ATOM 1047 O O . GLN A 1 131 ? 6.312 -0.184 -17.886 1.00 70.62 131 GLN A O 1
ATOM 1052 N N . LYS A 1 132 ? 7.162 0.666 -15.996 1.00 63.69 132 LYS A N 1
ATOM 1053 C CA . LYS A 1 132 ? 8.402 1.111 -16.634 1.00 63.69 132 LYS A CA 1
ATOM 1054 C C . LYS A 1 132 ? 9.305 -0.111 -16.810 1.00 63.69 132 LYS A C 1
ATOM 1056 O O . LYS A 1 132 ? 9.321 -0.992 -15.960 1.00 63.69 132 LYS A O 1
ATOM 1061 N N . SER A 1 133 ? 10.116 -0.174 -17.868 1.00 53.88 133 SER A N 1
ATOM 1062 C CA . SER A 1 133 ? 11.095 -1.264 -18.102 1.00 53.88 133 SER A CA 1
ATOM 1063 C C . SER A 1 133 ? 12.096 -1.470 -16.946 1.00 53.88 133 SER A C 1
ATOM 1065 O O . SER A 1 133 ? 12.831 -2.454 -16.908 1.00 53.88 133 SER A O 1
ATOM 1067 N N . GLN A 1 134 ? 12.088 -0.555 -15.975 1.00 53.47 134 GLN A N 1
ATOM 1068 C CA . GLN A 1 134 ? 12.791 -0.594 -14.702 1.00 53.47 134 GLN A CA 1
ATOM 1069 C C . GLN A 1 134 ? 11.942 -1.132 -13.536 1.00 53.47 134 GLN A C 1
ATOM 1071 O O . GLN A 1 134 ? 12.378 -1.019 -12.401 1.00 53.47 134 GLN A O 1
ATOM 1076 N N . GLY A 1 135 ? 10.764 -1.725 -13.745 1.00 52.53 135 GLY A N 1
ATOM 1077 C CA . GLY A 1 135 ? 9.891 -2.197 -12.659 1.00 52.53 135 GLY A CA 1
ATOM 1078 C C . GLY A 1 135 ? 10.501 -3.256 -11.760 1.00 52.53 135 GLY A C 1
ATOM 1079 O O . GLY A 1 135 ? 10.131 -3.402 -10.598 1.00 52.53 135 GLY A O 1
ATOM 1080 N N . ILE A 1 136 ? 11.551 -3.906 -12.245 1.00 57.91 136 ILE A N 1
ATOM 1081 C CA . ILE A 1 136 ? 12.330 -4.829 -11.439 1.00 57.91 136 ILE A CA 1
ATOM 1082 C C . ILE A 1 136 ? 13.360 -4.115 -10.533 1.00 57.91 136 ILE A C 1
ATOM 1084 O O . ILE A 1 136 ? 13.945 -4.708 -9.629 1.00 57.91 136 ILE A O 1
ATOM 1088 N N . SER A 1 137 ? 13.542 -2.805 -10.698 1.00 65.56 137 SER A N 1
ATOM 1089 C CA . SER A 1 137 ? 14.310 -1.953 -9.781 1.00 65.56 137 SER A CA 1
ATOM 1090 C C . SER A 1 137 ? 13.693 -1.888 -8.384 1.00 65.56 137 SER A C 1
ATOM 1092 O O . SER A 1 137 ? 14.388 -1.476 -7.456 1.00 65.56 137 SER A O 1
ATOM 1094 N N . PHE A 1 138 ? 12.420 -2.268 -8.220 1.00 74.88 138 PHE A N 1
ATOM 1095 C CA . PHE A 1 138 ? 11.738 -2.205 -6.930 1.00 74.88 138 PHE A CA 1
ATOM 1096 C C . PHE A 1 138 ? 11.924 -3.463 -6.065 1.00 74.88 138 PHE A C 1
ATOM 1098 O O . PHE A 1 138 ? 11.866 -3.362 -4.842 1.00 74.88 138 PHE A O 1
ATOM 1105 N N . TYR A 1 139 ? 12.272 -4.605 -6.676 1.00 83.44 139 TYR A N 1
ATOM 1106 C CA . TYR A 1 139 ? 12.461 -5.909 -6.016 1.00 83.44 139 TYR A CA 1
ATOM 1107 C C . TYR A 1 139 ? 13.922 -6.395 -5.823 1.00 83.44 139 TYR A C 1
ATOM 1109 O O . TYR A 1 139 ? 14.142 -7.605 -5.749 1.00 83.44 139 TYR A O 1
ATOM 1117 N N . PRO A 1 140 ? 14.975 -5.552 -5.769 1.00 80.81 140 PRO A N 1
ATOM 1118 C CA . PRO A 1 140 ? 16.295 -6.038 -5.390 1.00 80.81 140 PRO A CA 1
ATOM 1119 C C . PRO A 1 140 ? 16.330 -6.376 -3.892 1.00 80.81 140 PRO A C 1
ATOM 1121 O O . PRO A 1 140 ? 15.619 -5.768 -3.094 1.00 80.81 140 PRO A O 1
ATOM 1124 N N . VAL A 1 141 ? 17.242 -7.268 -3.496 1.00 83.19 141 VAL A N 1
ATOM 1125 C CA . VAL A 1 141 ? 17.425 -7.717 -2.098 1.00 83.19 141 VAL A CA 1
ATOM 1126 C C . VAL A 1 141 ? 17.567 -6.547 -1.112 1.00 83.19 141 VAL A C 1
ATOM 1128 O O . VAL A 1 141 ? 17.045 -6.611 -0.004 1.00 83.19 141 VAL A O 1
ATOM 1131 N N . LYS A 1 142 ? 18.194 -5.436 -1.526 1.00 87.00 142 LYS A N 1
ATOM 1132 C CA . LYS A 1 142 ? 18.322 -4.220 -0.700 1.00 87.00 142 LYS A CA 1
ATOM 1133 C C . LYS A 1 142 ? 16.977 -3.622 -0.252 1.00 87.00 142 LYS A C 1
ATOM 1135 O O . LYS A 1 142 ? 16.919 -3.020 0.812 1.00 87.00 142 LYS A O 1
ATOM 1140 N N . ASN A 1 143 ? 15.912 -3.808 -1.033 1.00 88.00 143 ASN A N 1
ATOM 1141 C CA . ASN A 1 143 ? 14.575 -3.291 -0.740 1.00 88.00 143 ASN A CA 1
ATOM 1142 C C . ASN A 1 143 ? 13.720 -4.310 0.027 1.00 88.00 143 ASN A C 1
ATOM 1144 O O . ASN A 1 143 ? 12.592 -3.995 0.401 1.00 88.00 143 ASN A O 1
ATOM 1148 N N . LEU A 1 144 ? 14.227 -5.523 0.285 1.00 91.19 144 LEU A N 1
ATOM 1149 C CA . LEU A 1 144 ? 13.477 -6.567 0.978 1.00 91.19 144 LEU A CA 1
ATOM 1150 C C . LEU A 1 144 ? 12.950 -6.117 2.353 1.00 91.19 144 LEU A C 1
ATOM 1152 O O . LEU A 1 144 ? 11.787 -6.411 2.627 1.00 91.19 144 LEU A O 1
ATOM 1156 N N . PRO A 1 145 ? 13.697 -5.373 3.198 1.00 92.94 145 PRO A N 1
ATOM 1157 C CA . PRO A 1 145 ? 13.157 -4.873 4.464 1.00 92.94 145 PRO A CA 1
ATOM 1158 C C . PRO A 1 145 ? 11.952 -3.944 4.274 1.00 92.94 145 PRO A C 1
ATOM 1160 O O . PRO A 1 145 ? 10.930 -4.118 4.937 1.00 92.94 145 PRO A O 1
ATOM 1163 N N . LEU A 1 146 ? 12.040 -3.010 3.319 1.00 92.50 146 LEU A N 1
ATOM 1164 C CA . LEU A 1 146 ? 10.951 -2.091 2.984 1.00 92.50 146 LEU A CA 1
ATOM 1165 C C . LEU A 1 146 ? 9.722 -2.861 2.487 1.00 92.50 146 LEU A C 1
ATOM 1167 O O . LEU A 1 146 ? 8.626 -2.695 3.016 1.00 92.50 146 LEU A O 1
ATOM 1171 N N . LEU A 1 147 ? 9.910 -3.748 1.507 1.00 93.12 147 LEU A N 1
ATOM 1172 C CA . LEU A 1 147 ? 8.831 -4.558 0.943 1.00 93.12 147 LEU A CA 1
ATOM 1173 C C . LEU A 1 147 ? 8.202 -5.491 1.981 1.00 93.12 147 LEU A C 1
ATOM 1175 O O . LEU A 1 147 ? 6.987 -5.664 1.975 1.00 93.12 147 LEU A O 1
ATOM 1179 N N . SER A 1 148 ? 9.005 -6.051 2.891 1.00 94.62 148 SER A N 1
ATOM 1180 C CA . SER A 1 148 ? 8.513 -6.880 3.996 1.00 94.62 148 SER A CA 1
ATOM 1181 C C . SER A 1 148 ? 7.623 -6.068 4.927 1.00 94.62 148 SER A C 1
ATOM 1183 O O . SER A 1 148 ? 6.537 -6.520 5.275 1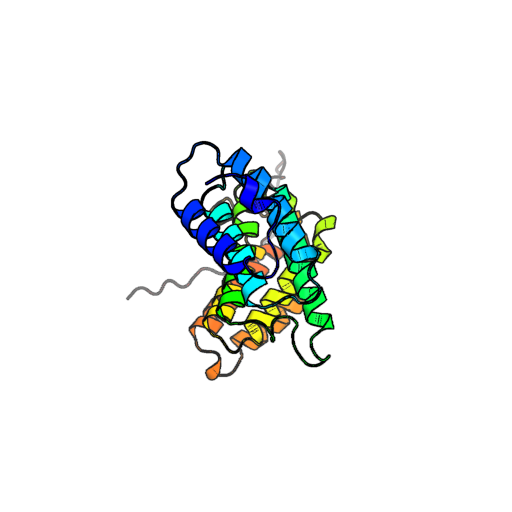.00 94.62 148 SER A O 1
ATOM 1185 N N . HIS A 1 149 ? 8.039 -4.852 5.295 1.00 94.50 149 HIS A N 1
ATOM 1186 C CA . HIS A 1 149 ? 7.241 -3.987 6.161 1.00 94.50 149 HIS A CA 1
ATOM 1187 C C . HIS A 1 149 ? 5.922 -3.568 5.495 1.00 94.50 149 HIS A C 1
ATOM 1189 O O . HIS A 1 149 ? 4.862 -3.644 6.122 1.00 94.50 149 HIS A O 1
ATOM 1195 N N . ILE A 1 150 ? 5.961 -3.208 4.207 1.00 95.31 150 ILE A N 1
ATOM 1196 C CA . ILE A 1 150 ? 4.757 -2.910 3.421 1.00 95.31 150 ILE A CA 1
ATOM 1197 C C . ILE A 1 150 ? 3.840 -4.138 3.337 1.00 95.31 150 ILE A C 1
ATOM 1199 O O . ILE A 1 150 ? 2.642 -4.021 3.586 1.00 95.31 150 ILE A O 1
ATOM 1203 N N . CYS A 1 151 ? 4.385 -5.324 3.043 1.00 96.75 151 CYS A N 1
ATOM 1204 C CA . CYS A 1 151 ? 3.618 -6.568 2.992 1.00 96.75 151 CYS A CA 1
ATOM 1205 C C . CYS A 1 151 ? 2.939 -6.864 4.335 1.00 96.75 151 CYS A C 1
ATOM 1207 O O . CYS A 1 151 ? 1.737 -7.120 4.365 1.00 96.75 151 CYS A O 1
ATOM 1209 N N . SER A 1 152 ? 3.680 -6.790 5.443 1.00 96.19 152 SER A N 1
ATOM 1210 C CA . SER A 1 152 ? 3.145 -7.007 6.791 1.00 96.19 152 SER A CA 1
ATOM 1211 C C . SER A 1 152 ? 2.044 -6.007 7.134 1.00 96.19 152 SER A C 1
ATOM 1213 O O . SER A 1 152 ? 0.977 -6.418 7.576 1.00 96.19 152 SER A O 1
ATOM 1215 N N . THR A 1 153 ? 2.243 -4.720 6.833 1.00 95.88 153 THR A N 1
ATOM 1216 C CA . THR A 1 153 ? 1.222 -3.682 7.053 1.00 95.88 153 THR A CA 1
ATOM 1217 C C . THR A 1 153 ? -0.062 -3.991 6.281 1.00 95.88 153 THR A C 1
ATOM 1219 O O . THR A 1 153 ? -1.160 -3.916 6.830 1.00 95.88 153 THR A O 1
ATOM 1222 N N . LEU A 1 154 ? 0.048 -4.363 5.002 1.00 97.75 154 LEU A N 1
ATOM 1223 C CA . LEU A 1 154 ? -1.116 -4.699 4.180 1.00 97.75 154 LEU A CA 1
ATOM 1224 C C . LEU A 1 154 ? -1.826 -5.965 4.682 1.00 97.75 154 LEU A C 1
ATOM 1226 O O . LEU A 1 154 ? -3.057 -6.016 4.676 1.00 97.75 154 LEU A O 1
ATOM 1230 N N . LEU A 1 155 ? -1.073 -6.971 5.140 1.00 97.62 155 LEU A N 1
ATOM 1231 C CA . LEU A 1 155 ? -1.628 -8.174 5.764 1.00 97.62 155 LEU A CA 1
ATOM 1232 C C . LEU A 1 155 ? -2.394 -7.820 7.045 1.00 97.62 155 LEU A C 1
ATOM 1234 O O . LEU A 1 155 ? -3.546 -8.227 7.190 1.00 97.62 155 LEU A O 1
ATOM 1238 N N . GLU A 1 156 ? -1.817 -7.000 7.921 1.00 95.94 156 GLU A N 1
ATOM 1239 C CA . GLU A 1 156 ? -2.474 -6.518 9.138 1.00 95.94 156 GLU A CA 1
ATOM 1240 C C . GLU A 1 156 ? -3.754 -5.735 8.831 1.00 95.94 156 GLU A C 1
ATOM 1242 O O . GLU A 1 156 ? -4.803 -6.025 9.405 1.00 95.94 156 GLU A O 1
ATOM 1247 N N . MET A 1 157 ? -3.706 -4.783 7.893 1.00 96.50 157 MET A N 1
ATOM 1248 C CA . MET A 1 157 ? -4.886 -4.023 7.464 1.00 96.50 157 MET A CA 1
ATOM 1249 C C . MET A 1 157 ? -5.962 -4.936 6.864 1.00 96.50 157 MET A C 1
ATOM 1251 O O . MET A 1 157 ? -7.152 -4.733 7.096 1.00 96.50 157 MET A O 1
ATOM 1255 N N . SER A 1 158 ? -5.572 -5.971 6.116 1.00 97.12 158 SER A N 1
ATOM 1256 C CA . SER A 1 158 ? -6.521 -6.931 5.544 1.00 97.12 158 SER A CA 1
ATOM 1257 C C . SER A 1 158 ? -7.201 -7.818 6.594 1.00 97.12 158 SER A C 1
ATOM 1259 O O . SER A 1 158 ? -8.382 -8.170 6.449 1.00 97.12 158 SER A O 1
ATOM 1261 N N . GLU A 1 159 ? -6.478 -8.166 7.659 1.00 95.25 159 GLU A N 1
ATOM 1262 C CA . GLU A 1 159 ? -6.954 -9.060 8.710 1.00 95.25 159 GLU A CA 1
ATOM 1263 C C . GLU A 1 159 ? -7.771 -8.310 9.766 1.00 95.25 159 GLU A C 1
ATOM 1265 O O . GLU A 1 159 ? -8.893 -8.721 10.074 1.00 95.25 159 GLU A O 1
ATOM 1270 N N . PHE A 1 160 ? -7.235 -7.201 10.278 1.00 94.44 160 PHE A N 1
ATOM 1271 C CA . PHE A 1 160 ? -7.692 -6.579 11.520 1.00 94.44 160 PHE A CA 1
ATOM 1272 C C . PHE A 1 160 ? -8.468 -5.274 11.340 1.00 94.44 160 PHE A C 1
ATOM 1274 O O . PHE A 1 160 ? -9.081 -4.814 12.303 1.00 94.44 160 PHE A O 1
ATOM 1281 N N . ALA A 1 161 ? -8.473 -4.653 10.153 1.00 94.38 161 ALA A N 1
ATOM 1282 C CA . ALA A 1 161 ? -9.212 -3.403 9.980 1.00 94.38 161 ALA A CA 1
ATOM 1283 C C . ALA A 1 161 ? -10.721 -3.633 10.155 1.00 94.38 161 ALA A C 1
ATOM 1285 O O . ALA A 1 161 ? -11.297 -4.577 9.610 1.00 94.38 161 ALA A O 1
ATOM 1286 N N . SER A 1 162 ? -11.379 -2.736 10.888 1.00 92.62 162 SER A N 1
ATOM 1287 C CA . SER A 1 162 ? -12.840 -2.726 11.031 1.00 92.62 162 SER A CA 1
ATOM 1288 C C . SER A 1 162 ? -13.531 -2.332 9.721 1.00 92.62 162 SER A C 1
ATOM 1290 O O . SER A 1 162 ? -14.619 -2.821 9.410 1.00 92.62 162 SER A O 1
ATOM 1292 N N . TRP A 1 163 ? -12.881 -1.482 8.927 1.00 94.88 163 TRP A N 1
ATOM 1293 C CA . TRP A 1 163 ? -13.420 -0.932 7.691 1.00 94.88 163 TRP A CA 1
ATOM 1294 C C . TRP A 1 163 ? -13.254 -1.879 6.510 1.00 94.88 163 TRP A C 1
ATOM 1296 O O . TRP A 1 163 ? -12.147 -2.181 6.056 1.00 94.88 163 TRP A O 1
ATOM 1306 N N . ARG A 1 164 ? -14.385 -2.313 5.949 1.00 95.88 164 ARG A N 1
ATOM 1307 C CA . ARG A 1 164 ? -14.418 -3.224 4.799 1.00 95.88 164 ARG A CA 1
ATOM 1308 C C . ARG A 1 164 ? -13.655 -2.676 3.590 1.00 95.88 164 ARG A C 1
ATOM 1310 O O . ARG A 1 164 ? -12.995 -3.457 2.907 1.00 95.88 164 ARG A O 1
ATOM 1317 N N . ALA A 1 165 ? -13.746 -1.372 3.325 1.00 97.00 165 ALA A N 1
ATOM 1318 C CA . ALA A 1 165 ? -13.076 -0.741 2.192 1.00 97.00 165 ALA A CA 1
ATOM 1319 C C . ALA A 1 165 ? -11.547 -0.856 2.310 1.00 97.00 165 ALA A C 1
ATOM 1321 O O . ALA A 1 165 ? -10.896 -1.290 1.358 1.00 97.00 165 ALA A O 1
ATOM 1322 N N . VAL A 1 166 ? -10.994 -0.579 3.497 1.00 97.38 166 VAL A N 1
ATOM 1323 C CA . VAL A 1 166 ? -9.557 -0.722 3.791 1.00 97.38 166 VAL A CA 1
ATOM 1324 C C . VAL A 1 166 ? -9.106 -2.165 3.588 1.00 97.38 166 VAL A C 1
ATOM 1326 O O . VAL A 1 166 ? -8.126 -2.402 2.884 1.00 97.38 166 VAL A O 1
ATOM 1329 N N . ARG A 1 167 ? -9.860 -3.142 4.114 1.00 97.81 167 ARG A N 1
ATOM 1330 C CA . ARG A 1 167 ? -9.533 -4.568 3.944 1.00 97.81 167 ARG A CA 1
ATOM 1331 C C . ARG A 1 167 ? -9.461 -4.969 2.474 1.00 97.81 167 ARG A C 1
ATOM 1333 O O . ARG A 1 167 ? -8.497 -5.599 2.050 1.00 97.81 167 ARG A O 1
ATOM 1340 N N . LEU A 1 168 ? -10.481 -4.605 1.694 1.00 98.19 168 LEU A N 1
ATOM 1341 C CA . LEU A 1 168 ? -10.548 -4.935 0.269 1.00 98.19 168 LEU A CA 1
ATOM 1342 C C . LEU A 1 168 ? -9.406 -4.288 -0.505 1.00 98.19 168 LEU A C 1
ATOM 1344 O O . LEU A 1 168 ? -8.738 -4.964 -1.289 1.00 98.19 168 LEU A O 1
ATOM 1348 N N . LYS A 1 169 ? -9.154 -3.000 -0.259 1.00 98.06 169 LYS A N 1
ATOM 1349 C CA . LYS A 1 169 ? -8.080 -2.281 -0.931 1.00 98.06 169 LYS A CA 1
ATOM 1350 C C . LYS A 1 169 ? -6.715 -2.872 -0.568 1.00 98.06 169 LYS A C 1
ATOM 1352 O O . LYS A 1 169 ? -5.908 -3.080 -1.466 1.00 98.06 169 LYS A O 1
ATOM 1357 N N . ALA A 1 170 ? -6.481 -3.226 0.697 1.00 98.25 170 ALA A N 1
ATOM 1358 C CA . ALA A 1 170 ? -5.230 -3.842 1.137 1.00 98.25 170 ALA A CA 1
ATOM 1359 C C . ALA A 1 170 ? -4.981 -5.197 0.455 1.00 98.25 170 ALA A C 1
ATOM 1361 O O . ALA A 1 170 ? -3.881 -5.441 -0.035 1.00 98.25 170 ALA A O 1
ATOM 1362 N N . LEU A 1 171 ? -6.012 -6.041 0.332 1.00 98.44 171 LEU A N 1
ATOM 1363 C CA . LEU A 1 171 ? -5.921 -7.323 -0.379 1.00 98.44 171 LEU A CA 1
ATOM 1364 C C . LEU A 1 171 ? -5.635 -7.147 -1.879 1.00 98.44 171 LEU A C 1
ATOM 1366 O O . LEU A 1 171 ? -4.806 -7.861 -2.439 1.00 98.44 171 LEU A O 1
ATOM 1370 N N . GLN A 1 172 ? -6.271 -6.172 -2.533 1.00 97.25 172 GLN A N 1
ATOM 1371 C CA . GLN A 1 172 ? -5.975 -5.836 -3.932 1.00 97.25 172 GLN A CA 1
ATOM 1372 C C . GLN A 1 172 ? -4.529 -5.353 -4.103 1.00 97.25 172 GLN A C 1
ATOM 1374 O O . GLN A 1 172 ? -3.838 -5.737 -5.051 1.00 97.25 172 GLN A O 1
ATOM 1379 N N . THR A 1 173 ? -4.050 -4.536 -3.164 1.00 96.94 173 THR A N 1
ATOM 1380 C CA . THR A 1 173 ? -2.667 -4.060 -3.145 1.00 96.94 173 THR A CA 1
ATOM 1381 C C . THR A 1 173 ? -1.680 -5.201 -2.905 1.00 96.94 173 THR A C 1
ATOM 1383 O O . THR A 1 173 ? -0.653 -5.229 -3.574 1.00 96.94 173 THR A O 1
ATOM 1386 N N . LEU A 1 174 ? -1.995 -6.185 -2.053 1.00 97.31 174 LEU A N 1
ATOM 1387 C CA . LEU A 1 174 ? -1.191 -7.409 -1.910 1.00 97.31 174 LEU A CA 1
ATOM 1388 C C . LEU A 1 174 ? -1.104 -8.184 -3.226 1.00 97.31 174 LEU A C 1
ATOM 1390 O O . LEU A 1 174 ? -0.013 -8.565 -3.636 1.00 97.31 174 LEU A O 1
ATOM 1394 N N . GLY A 1 175 ? -2.225 -8.350 -3.934 1.00 94.44 175 GLY A N 1
ATOM 1395 C CA . GLY A 1 175 ? -2.218 -8.956 -5.269 1.00 94.44 175 GLY A CA 1
ATOM 1396 C C . GLY A 1 175 ? -1.274 -8.229 -6.233 1.00 94.44 175 GLY A C 1
ATOM 1397 O O . GLY A 1 175 ? -0.504 -8.870 -6.940 1.00 94.44 175 GLY A O 1
ATOM 1398 N N . THR A 1 176 ? -1.263 -6.893 -6.186 1.00 92.06 176 THR A N 1
ATOM 1399 C CA . THR A 1 176 ? -0.345 -6.051 -6.976 1.00 92.06 176 THR A CA 1
ATOM 1400 C C . THR A 1 176 ? 1.111 -6.206 -6.522 1.00 92.06 176 THR A C 1
ATOM 1402 O O . THR A 1 176 ? 2.012 -6.253 -7.346 1.00 92.06 176 THR A O 1
ATOM 1405 N N . LEU A 1 177 ? 1.367 -6.319 -5.217 1.00 92.81 177 LEU A N 1
ATOM 1406 C CA . LEU A 1 177 ? 2.709 -6.539 -4.672 1.00 92.81 177 LEU A CA 1
ATOM 1407 C C . LEU A 1 177 ? 3.287 -7.889 -5.113 1.00 92.81 177 LEU A C 1
ATOM 1409 O O . LEU A 1 177 ? 4.478 -7.981 -5.408 1.00 92.81 177 LEU A O 1
ATOM 1413 N N . PHE A 1 178 ? 2.463 -8.935 -5.154 1.00 91.56 178 PHE A N 1
ATOM 1414 C CA . PHE A 1 178 ? 2.901 -10.261 -5.582 1.00 91.56 178 PHE A CA 1
ATOM 1415 C C . PHE A 1 178 ? 3.021 -10.351 -7.101 1.00 91.56 178 PHE A C 1
ATOM 1417 O O . PHE A 1 178 ? 3.967 -10.946 -7.615 1.00 91.56 178 PHE A O 1
ATOM 1424 N N . HIS A 1 179 ? 2.075 -9.741 -7.814 1.00 86.50 179 HIS A N 1
ATOM 1425 C CA . HIS A 1 179 ? 1.985 -9.766 -9.264 1.00 86.50 179 HIS A CA 1
ATOM 1426 C C . HIS A 1 179 ? 1.869 -8.339 -9.829 1.00 86.50 179 HIS A C 1
ATOM 1428 O O . HIS A 1 179 ? 0.776 -7.887 -10.173 1.00 86.50 179 HIS A O 1
ATOM 1434 N N . PRO A 1 180 ? 2.994 -7.609 -9.929 1.00 79.69 180 PRO A N 1
ATOM 1435 C CA . PRO A 1 180 ? 2.983 -6.180 -10.246 1.00 79.69 180 PRO A CA 1
ATOM 1436 C C . PRO A 1 180 ? 2.660 -5.860 -11.715 1.00 79.69 180 PRO A C 1
ATOM 1438 O O . PRO A 1 180 ? 2.376 -4.710 -12.049 1.00 79.69 180 PRO A O 1
ATOM 1441 N N . TRP A 1 181 ? 2.652 -6.858 -12.605 1.00 75.75 181 TRP A N 1
ATOM 1442 C CA . TRP A 1 181 ? 2.335 -6.679 -14.023 1.00 75.75 181 TRP A CA 1
ATOM 1443 C C . TRP A 1 181 ? 0.908 -7.116 -14.333 1.00 75.75 181 TRP A C 1
ATOM 1445 O O . TRP A 1 181 ? 0.565 -8.281 -14.189 1.00 75.75 181 TRP A O 1
ATOM 1455 N N . ALA A 1 182 ? 0.088 -6.195 -14.836 1.00 58.72 182 ALA A N 1
ATOM 1456 C CA . ALA A 1 182 ? -1.291 -6.508 -15.204 1.00 58.72 182 ALA A CA 1
ATOM 1457 C C . ALA A 1 182 ? -1.420 -7.340 -16.499 1.00 58.72 182 ALA A C 1
ATOM 1459 O O . ALA A 1 182 ? -2.469 -7.936 -16.701 1.00 58.72 182 ALA A O 1
ATOM 1460 N N . ASN A 1 183 ? -0.411 -7.353 -17.393 1.00 53.22 183 ASN A N 1
ATOM 1461 C CA . ASN A 1 183 ? -0.612 -7.813 -18.781 1.00 53.22 183 ASN A CA 1
ATOM 1462 C C . ASN A 1 183 ? 0.603 -8.392 -19.549 1.00 53.22 183 ASN A C 1
ATOM 1464 O O . ASN A 1 183 ? 0.510 -8.537 -20.766 1.00 53.22 183 ASN A O 1
ATOM 1468 N N . ILE A 1 184 ? 1.747 -8.733 -18.938 1.00 45.72 184 ILE A N 1
ATOM 1469 C CA . ILE A 1 184 ? 2.944 -9.095 -19.734 1.00 45.72 184 ILE A CA 1
ATOM 1470 C C . ILE A 1 184 ? 3.539 -10.448 -19.344 1.00 45.72 184 ILE A C 1
ATOM 1472 O O . ILE A 1 184 ? 4.174 -10.565 -18.309 1.00 45.72 184 ILE A O 1
ATOM 1476 N N . SER A 1 185 ? 3.388 -11.398 -20.278 1.00 48.09 185 SER A N 1
ATOM 1477 C CA . SER A 1 185 ? 4.205 -12.586 -20.587 1.00 48.09 185 SER A CA 1
ATOM 1478 C C . SER A 1 185 ? 4.596 -13.542 -19.448 1.00 48.09 185 SER A C 1
ATOM 1480 O O . SER A 1 185 ? 4.968 -13.153 -18.352 1.00 48.09 185 SER A O 1
ATOM 1482 N N . LYS A 1 186 ? 4.595 -14.841 -19.759 1.00 52.59 186 LYS A N 1
ATOM 1483 C CA . LYS A 1 186 ? 4.830 -15.998 -18.870 1.00 52.59 186 LYS A CA 1
ATOM 1484 C C . LYS A 1 186 ? 6.205 -16.054 -18.165 1.00 52.59 186 LYS A C 1
ATOM 1486 O O . LYS A 1 186 ? 6.571 -17.092 -17.616 1.00 52.59 186 LYS A O 1
ATOM 1491 N N . HIS A 1 187 ? 6.987 -14.979 -18.175 1.00 57.38 187 HIS A N 1
ATOM 1492 C CA . HIS A 1 187 ? 8.305 -14.915 -17.561 1.00 57.38 187 HIS A CA 1
ATOM 1493 C C . HIS A 1 187 ? 8.255 -14.094 -16.275 1.00 57.38 187 HIS A C 1
ATOM 1495 O O . HIS A 1 187 ? 8.461 -12.884 -16.275 1.00 57.38 187 HIS A O 1
ATOM 1501 N N . TYR A 1 188 ? 8.000 -14.785 -15.163 1.00 69.38 188 TYR A N 1
ATOM 1502 C CA . TYR A 1 188 ? 8.180 -14.224 -13.827 1.00 69.38 188 TYR A CA 1
ATOM 1503 C C . TYR A 1 188 ? 9.640 -13.808 -13.640 1.00 69.38 188 TYR A C 1
ATOM 1505 O O . TYR A 1 188 ? 10.542 -14.643 -13.781 1.00 69.38 188 TYR A O 1
ATOM 1513 N N . ASP A 1 189 ? 9.881 -12.534 -13.315 1.00 78.38 189 ASP A N 1
ATOM 1514 C CA . ASP A 1 189 ? 11.230 -12.098 -12.966 1.00 78.38 189 ASP A CA 1
ATOM 1515 C C . ASP A 1 189 ? 11.686 -12.839 -11.693 1.00 78.38 189 ASP A C 1
ATOM 1517 O O . ASP A 1 189 ? 10.976 -12.806 -10.678 1.00 78.38 189 ASP A O 1
ATOM 1521 N N . PRO A 1 190 ? 12.859 -13.500 -11.715 1.00 82.75 190 PRO A N 1
ATOM 1522 C CA . PRO A 1 190 ? 13.372 -14.242 -10.570 1.00 82.75 190 PRO A CA 1
ATOM 1523 C C . PRO A 1 190 ? 13.443 -13.429 -9.274 1.00 82.75 190 PRO A C 1
ATOM 1525 O O . PRO A 1 190 ? 13.220 -13.998 -8.212 1.00 82.75 190 PRO A O 1
ATOM 1528 N N . ARG A 1 191 ? 13.695 -12.114 -9.349 1.00 84.88 191 ARG A N 1
ATOM 1529 C CA . ARG A 1 191 ? 13.809 -11.227 -8.178 1.00 84.88 191 ARG A CA 1
ATOM 1530 C C . ARG A 1 191 ? 12.472 -11.017 -7.481 1.00 84.88 191 ARG A C 1
ATOM 1532 O O . ARG A 1 191 ? 12.413 -11.022 -6.253 1.00 84.88 191 ARG A O 1
ATOM 1539 N N . VAL A 1 192 ? 11.390 -10.874 -8.250 1.00 86.88 192 VAL A N 1
ATOM 1540 C CA . VAL A 1 192 ? 10.034 -10.798 -7.684 1.00 86.88 192 VAL A CA 1
ATOM 1541 C C . VAL A 1 192 ? 9.686 -12.122 -7.028 1.00 86.88 192 VAL A C 1
ATOM 1543 O O . VAL A 1 192 ? 9.272 -12.132 -5.875 1.00 86.88 192 VAL A O 1
ATOM 1546 N N . ARG A 1 193 ? 9.925 -13.243 -7.720 1.00 88.75 193 ARG A N 1
ATOM 1547 C CA . ARG A 1 193 ? 9.685 -14.584 -7.175 1.00 88.75 193 ARG A CA 1
ATOM 1548 C C . ARG A 1 193 ? 10.430 -14.809 -5.862 1.00 88.75 193 ARG A C 1
ATOM 1550 O O . ARG A 1 193 ? 9.827 -15.250 -4.891 1.00 88.75 193 ARG A O 1
ATOM 1557 N N . GLU A 1 194 ? 11.723 -14.502 -5.837 1.00 89.75 194 GLU A N 1
ATOM 1558 C CA . GLU A 1 194 ? 12.563 -14.635 -4.649 1.00 89.75 194 GLU A CA 1
ATOM 1559 C C . GLU A 1 194 ? 12.049 -13.747 -3.513 1.00 89.75 194 GLU A C 1
ATOM 1561 O O . GLU A 1 194 ? 11.853 -14.228 -2.403 1.00 89.75 194 GLU A O 1
ATOM 1566 N N . THR A 1 195 ? 11.730 -12.482 -3.791 1.00 91.38 195 THR A N 1
ATOM 1567 C CA . THR A 1 195 ? 11.181 -11.560 -2.786 1.00 91.38 195 THR A CA 1
ATOM 1568 C C . THR A 1 195 ? 9.847 -12.058 -2.225 1.00 91.38 195 THR A C 1
ATOM 1570 O O . THR A 1 195 ? 9.683 -12.146 -1.013 1.00 91.38 195 THR A O 1
ATOM 1573 N N . VAL A 1 196 ? 8.908 -12.457 -3.087 1.00 92.12 196 VAL A N 1
ATOM 1574 C CA . VAL A 1 196 ? 7.591 -12.966 -2.669 1.00 92.12 196 VAL A CA 1
ATOM 1575 C C . VAL A 1 196 ? 7.721 -14.273 -1.882 1.00 92.12 196 VAL A C 1
ATOM 1577 O O . VAL A 1 196 ? 6.975 -14.481 -0.925 1.00 92.12 196 VAL A O 1
ATOM 1580 N N . ALA A 1 197 ? 8.696 -15.126 -2.210 1.00 93.75 197 ALA A N 1
ATOM 1581 C CA . ALA A 1 197 ? 8.960 -16.348 -1.455 1.00 93.75 197 ALA A CA 1
ATOM 1582 C C . ALA A 1 197 ? 9.337 -16.069 0.011 1.00 93.75 197 ALA A C 1
ATOM 1584 O O . ALA A 1 197 ? 8.944 -16.836 0.887 1.00 93.75 197 ALA A O 1
ATOM 1585 N N . HIS A 1 198 ? 10.009 -14.949 0.306 1.00 94.94 198 HIS A N 1
ATOM 1586 C CA . HIS A 1 198 ? 10.302 -14.546 1.688 1.00 94.94 198 HIS A CA 1
ATOM 1587 C C . HIS A 1 198 ? 9.037 -14.180 2.481 1.00 94.94 198 HIS A C 1
ATOM 1589 O O . HIS A 1 198 ? 9.021 -14.307 3.704 1.00 94.94 198 HIS A O 1
ATOM 1595 N N . PHE A 1 199 ? 7.961 -13.759 1.809 1.00 95.06 199 PHE A N 1
ATOM 1596 C CA . PHE A 1 199 ? 6.702 -13.383 2.462 1.00 95.06 199 PHE A CA 1
ATOM 1597 C C . PHE A 1 199 ? 5.784 -14.582 2.727 1.00 95.06 199 PHE A C 1
ATOM 1599 O O . PHE A 1 199 ? 4.852 -14.469 3.526 1.00 95.06 199 PHE A O 1
ATOM 1606 N N . LEU A 1 200 ? 6.038 -15.732 2.085 1.00 94.81 200 LEU A N 1
ATOM 1607 C CA . LEU A 1 200 ? 5.133 -16.887 2.078 1.00 94.81 200 LEU A CA 1
ATOM 1608 C C . LEU A 1 200 ? 4.627 -17.315 3.460 1.00 94.81 200 LEU A C 1
ATOM 1610 O O . LEU A 1 200 ? 3.415 -17.496 3.580 1.00 94.81 200 LEU A O 1
ATOM 1614 N N . PRO A 1 201 ? 5.471 -17.479 4.500 1.00 94.94 201 PRO A N 1
ATOM 1615 C CA . PRO A 1 201 ? 4.984 -17.951 5.794 1.00 94.94 201 PRO A CA 1
ATOM 1616 C C . PRO A 1 201 ? 3.891 -17.040 6.373 1.00 94.94 201 PRO A C 1
ATOM 1618 O O . PRO A 1 201 ? 2.814 -17.517 6.731 1.00 94.94 201 PRO A O 1
ATOM 1621 N N . GLY A 1 202 ? 4.133 -15.724 6.383 1.00 95.69 202 GLY A N 1
ATOM 1622 C CA . GLY A 1 202 ? 3.177 -14.736 6.888 1.00 95.69 202 GLY A CA 1
ATOM 1623 C C . GLY A 1 202 ? 1.946 -14.593 5.992 1.00 95.69 202 GLY A C 1
ATOM 1624 O O . GLY A 1 202 ? 0.819 -14.550 6.485 1.00 95.69 202 GLY A O 1
ATOM 1625 N N . VAL A 1 203 ? 2.143 -14.588 4.670 1.00 97.19 203 VAL A N 1
ATOM 1626 C CA . VAL A 1 203 ? 1.052 -14.482 3.690 1.00 97.19 203 VAL A CA 1
ATOM 1627 C C . VAL A 1 203 ? 0.108 -15.678 3.788 1.00 97.19 203 VAL A C 1
ATOM 1629 O O . VAL A 1 203 ? -1.097 -15.489 3.935 1.00 97.19 203 VAL A O 1
ATOM 1632 N N . CYS A 1 204 ? 0.633 -16.905 3.763 1.00 97.06 204 CYS A N 1
ATOM 1633 C CA . CYS A 1 204 ? -0.179 -18.118 3.851 1.00 97.06 204 CYS A CA 1
ATOM 1634 C C . CYS A 1 204 ? -0.966 -18.168 5.162 1.00 97.06 204 CYS A C 1
ATOM 1636 O O . CYS A 1 204 ? -2.164 -18.438 5.139 1.00 97.06 204 CYS A O 1
ATOM 1638 N N . GLN A 1 205 ? -0.327 -17.864 6.296 1.00 97.12 205 GLN A N 1
ATOM 1639 C CA . GLN A 1 205 ? -0.995 -17.897 7.597 1.00 97.12 205 GLN A CA 1
ATOM 1640 C C . GLN A 1 205 ? -2.128 -16.866 7.696 1.00 97.12 205 GLN A C 1
ATOM 1642 O O . GLN A 1 205 ? -3.210 -17.173 8.200 1.00 97.12 205 GLN A O 1
ATOM 1647 N N . THR A 1 206 ? -1.902 -15.635 7.242 1.00 97.81 206 THR A N 1
ATOM 1648 C CA . THR A 1 206 ? -2.906 -14.566 7.318 1.00 97.81 206 THR A CA 1
ATOM 1649 C C . THR A 1 206 ? -4.036 -14.767 6.315 1.00 97.81 206 THR A C 1
ATOM 1651 O O . THR A 1 206 ? -5.205 -14.715 6.695 1.00 97.81 206 THR A O 1
ATOM 1654 N N . LEU A 1 207 ? -3.725 -15.062 5.049 1.00 97.56 207 LEU A N 1
ATOM 1655 C CA . LEU A 1 207 ? -4.758 -15.243 4.028 1.00 97.56 207 LEU A CA 1
ATOM 1656 C C . LEU A 1 207 ? -5.599 -16.499 4.285 1.00 97.56 207 LEU A C 1
ATOM 1658 O O . LEU A 1 207 ? -6.816 -16.436 4.113 1.00 97.56 207 LEU A O 1
ATOM 1662 N N . TYR A 1 208 ? -5.004 -17.585 4.797 1.00 97.06 208 TYR A N 1
ATOM 1663 C CA . TYR A 1 208 ? -5.759 -18.749 5.270 1.00 97.06 208 TYR A CA 1
ATOM 1664 C C . TYR A 1 208 ? -6.795 -18.342 6.323 1.00 97.06 208 TYR A C 1
ATOM 1666 O O . TYR A 1 208 ? -7.981 -18.596 6.129 1.00 97.06 208 TYR A O 1
ATOM 1674 N N . ARG A 1 209 ? -6.379 -17.627 7.382 1.00 96.38 209 ARG A N 1
ATOM 1675 C CA . ARG A 1 209 ? -7.281 -17.160 8.452 1.00 96.38 209 ARG A CA 1
ATOM 1676 C C . ARG A 1 209 ? -8.422 -16.287 7.929 1.00 96.38 209 ARG A C 1
ATOM 1678 O O . ARG A 1 209 ? -9.553 -16.442 8.382 1.00 96.38 209 ARG A O 1
ATOM 1685 N N . ILE A 1 210 ? -8.158 -15.397 6.970 1.00 96.94 210 ILE A N 1
ATOM 1686 C CA . ILE A 1 210 ? -9.198 -14.547 6.368 1.00 96.94 210 ILE A CA 1
ATOM 1687 C C . ILE A 1 210 ? -10.189 -15.392 5.558 1.00 96.94 210 ILE A C 1
ATOM 1689 O O . ILE A 1 210 ? -11.404 -15.241 5.713 1.00 96.94 210 ILE A O 1
ATOM 1693 N N . VAL A 1 211 ? -9.688 -16.293 4.708 1.00 96.44 211 VAL A N 1
ATOM 1694 C CA . VAL A 1 211 ? -10.512 -17.144 3.837 1.00 96.44 211 VAL A CA 1
ATOM 1695 C C . VAL A 1 211 ? -11.378 -18.099 4.663 1.00 96.44 211 VAL A C 1
ATOM 1697 O O . VAL A 1 211 ? -12.587 -18.198 4.428 1.00 96.44 211 VAL A O 1
ATOM 1700 N N . THR A 1 212 ? -10.796 -18.751 5.672 1.00 95.19 212 THR A N 1
ATOM 1701 C CA . THR A 1 212 ? -11.499 -19.684 6.566 1.00 95.19 212 THR A CA 1
ATOM 1702 C C . THR A 1 212 ? -12.205 -18.999 7.733 1.00 95.19 212 THR A C 1
ATOM 1704 O O . THR A 1 212 ? -12.802 -19.687 8.558 1.00 95.19 212 THR A O 1
ATOM 1707 N N . GLY A 1 213 ? -12.139 -17.668 7.828 1.00 90.12 213 GLY A N 1
ATOM 1708 C CA . GLY A 1 213 ? -12.774 -16.892 8.891 1.00 90.12 213 GLY A CA 1
ATOM 1709 C C . GLY A 1 213 ? -14.295 -17.066 8.926 1.00 90.12 213 GLY A C 1
ATOM 1710 O O . GLY A 1 213 ? -14.897 -17.708 8.063 1.00 90.12 213 GLY A O 1
ATOM 1711 N N . ASP A 1 214 ? -14.957 -16.474 9.914 1.00 84.06 214 ASP A N 1
ATOM 1712 C CA . ASP A 1 214 ? -16.410 -16.589 10.060 1.00 84.06 214 ASP A CA 1
ATOM 1713 C C . ASP A 1 214 ? -17.194 -15.886 8.923 1.00 84.06 214 ASP A C 1
ATOM 1715 O O . ASP A 1 214 ? -16.638 -15.310 7.978 1.00 84.06 214 ASP A O 1
ATOM 1719 N N . GLN A 1 215 ? -18.528 -15.957 8.970 1.00 72.19 215 GLN A N 1
ATOM 1720 C CA . GLN A 1 215 ? -19.380 -15.285 7.981 1.00 72.19 215 GLN A CA 1
ATOM 1721 C C . GLN A 1 215 ? -19.303 -13.747 8.067 1.00 72.19 215 GLN A C 1
ATOM 1723 O O . GLN A 1 215 ? -19.612 -13.076 7.080 1.00 72.19 215 GLN A O 1
ATOM 1728 N N . LYS A 1 216 ? -18.840 -13.175 9.190 1.00 82.94 216 LYS A N 1
ATOM 1729 C CA . LYS A 1 216 ? -18.801 -11.721 9.424 1.00 82.94 216 LYS A CA 1
ATOM 1730 C C . LYS A 1 216 ? -17.711 -11.018 8.615 1.00 82.94 216 LYS A C 1
ATOM 1732 O O . LYS A 1 216 ? -17.830 -9.828 8.343 1.00 82.94 216 LYS A O 1
ATOM 1737 N N . VAL A 1 217 ? -16.693 -11.748 8.150 1.00 81.62 217 VAL A N 1
ATOM 1738 C CA . VAL A 1 217 ? -15.675 -11.238 7.207 1.00 81.62 217 VAL A CA 1
ATOM 1739 C C . VAL A 1 217 ? -16.306 -10.790 5.872 1.00 81.62 217 VAL A C 1
ATOM 1741 O O . VAL A 1 217 ? -15.871 -9.822 5.240 1.00 81.62 217 VAL A O 1
ATOM 1744 N N . GLY A 1 218 ? -17.387 -11.454 5.455 1.00 90.38 218 GLY A N 1
ATOM 1745 C CA . GLY A 1 218 ? -18.103 -11.195 4.208 1.00 90.38 218 GLY A CA 1
ATOM 1746 C C . GLY A 1 218 ? -17.444 -11.829 2.976 1.00 90.38 218 GLY A C 1
ATOM 1747 O O . GLY A 1 218 ? -16.227 -11.807 2.800 1.00 90.38 218 GLY A O 1
ATOM 1748 N N . SER A 1 219 ? -18.273 -12.364 2.078 1.00 93.19 219 SER A N 1
ATOM 1749 C CA . SER A 1 219 ? -17.852 -13.190 0.933 1.00 93.19 219 SER A CA 1
ATOM 1750 C C . SER A 1 219 ? -16.849 -12.512 -0.005 1.00 93.19 219 SER A C 1
ATOM 1752 O O .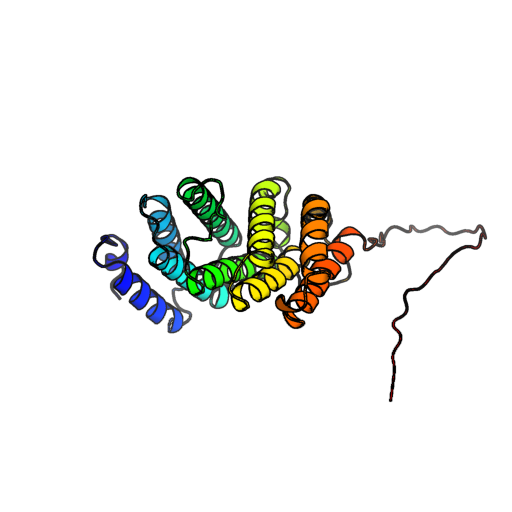 SER A 1 219 ? -15.872 -13.140 -0.401 1.00 93.19 219 SER A O 1
ATOM 1754 N N . LEU A 1 220 ? -17.042 -11.228 -0.328 1.00 96.00 220 LEU A N 1
ATOM 1755 C CA . LEU A 1 220 ? -16.118 -10.503 -1.209 1.00 96.00 220 LEU A CA 1
ATOM 1756 C C . LEU A 1 220 ? -14.707 -10.382 -0.611 1.00 96.00 220 LEU A C 1
ATOM 1758 O O . LEU A 1 220 ? -13.749 -10.565 -1.344 1.00 96.00 220 LEU A O 1
ATOM 1762 N N . VAL A 1 221 ? -14.565 -10.150 0.701 1.00 96.88 221 VAL A N 1
ATOM 1763 C CA . VAL A 1 221 ? -13.239 -10.083 1.350 1.00 96.88 221 VAL A CA 1
ATOM 1764 C C . VAL A 1 221 ? -12.542 -11.438 1.258 1.00 96.88 221 VAL A C 1
ATOM 1766 O O . VAL A 1 221 ? -11.372 -11.495 0.898 1.00 96.88 221 VAL A O 1
ATOM 1769 N N . LYS A 1 222 ? -13.273 -12.535 1.496 1.00 97.44 222 LYS A N 1
ATOM 1770 C CA . LYS A 1 222 ? -12.739 -13.896 1.339 1.00 97.44 222 LYS A CA 1
A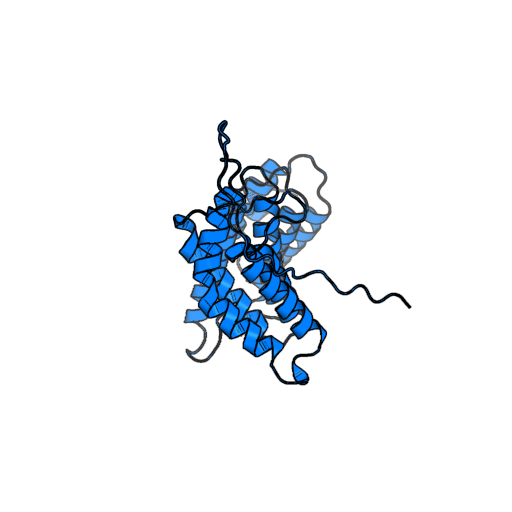TOM 1771 C C . LYS A 1 222 ? -12.304 -14.183 -0.094 1.00 97.44 222 LYS A C 1
ATOM 1773 O O . LYS A 1 222 ? -11.217 -14.711 -0.297 1.00 97.44 222 LYS A O 1
ATOM 1778 N N . LYS A 1 223 ? -13.126 -13.804 -1.078 1.00 97.38 223 LYS A N 1
ATOM 1779 C CA . LYS A 1 223 ? -12.793 -13.947 -2.499 1.00 97.38 223 LYS A CA 1
ATOM 1780 C C . LYS A 1 223 ? -11.519 -13.172 -2.838 1.00 97.38 223 LYS A C 1
ATOM 1782 O O . LYS A 1 223 ? -10.583 -13.760 -3.355 1.00 97.38 223 LYS A O 1
ATOM 1787 N N . THR A 1 224 ? -11.443 -11.891 -2.480 1.00 97.69 224 THR A N 1
ATOM 1788 C CA . THR A 1 224 ? -10.262 -11.061 -2.765 1.00 97.69 224 THR A CA 1
ATOM 1789 C C . THR A 1 224 ? -9.013 -11.565 -2.034 1.00 97.69 224 THR A C 1
ATOM 1791 O O . THR A 1 224 ? -7.917 -11.501 -2.583 1.00 97.69 224 THR A O 1
ATOM 1794 N N . ALA A 1 225 ? -9.158 -12.118 -0.825 1.00 98.00 225 ALA A N 1
ATOM 1795 C CA . ALA A 1 225 ? -8.056 -12.757 -0.109 1.00 98.00 225 ALA A CA 1
ATOM 1796 C C . ALA A 1 225 ? -7.572 -14.024 -0.819 1.00 98.00 225 ALA A C 1
ATOM 1798 O O . ALA A 1 225 ? -6.368 -14.225 -0.951 1.00 98.00 225 ALA A O 1
ATOM 1799 N N . PHE A 1 226 ? -8.497 -14.842 -1.320 1.00 97.44 226 PHE A N 1
ATOM 1800 C CA . PHE A 1 226 ? -8.169 -16.010 -2.129 1.00 97.44 226 PHE A CA 1
ATOM 1801 C C . PHE A 1 226 ? -7.479 -15.619 -3.444 1.00 97.44 226 PHE A C 1
ATOM 1803 O O . PHE A 1 226 ? -6.470 -16.223 -3.794 1.00 97.44 226 PHE A O 1
ATOM 1810 N N . ASP A 1 227 ? -7.949 -14.569 -4.123 1.00 96.38 227 ASP A N 1
ATOM 1811 C CA . ASP A 1 227 ? -7.331 -14.053 -5.351 1.00 96.38 227 ASP A CA 1
ATOM 1812 C C . ASP A 1 227 ? -5.880 -13.594 -5.091 1.00 96.38 227 ASP A C 1
ATOM 1814 O O . ASP A 1 227 ? -4.960 -13.976 -5.818 1.00 96.38 227 ASP A O 1
ATOM 1818 N N . ALA A 1 228 ? -5.645 -12.837 -4.010 1.00 96.44 228 ALA A N 1
ATOM 1819 C CA . ALA A 1 228 ? -4.302 -12.417 -3.599 1.00 96.44 228 ALA A CA 1
ATOM 1820 C C . ALA A 1 228 ? -3.412 -13.611 -3.210 1.00 96.44 228 ALA A C 1
ATOM 1822 O O . ALA A 1 228 ? -2.228 -13.649 -3.554 1.00 96.44 228 ALA A O 1
ATOM 1823 N N . TRP A 1 229 ? -3.980 -14.612 -2.532 1.00 96.75 229 TRP A N 1
ATOM 1824 C CA . TRP A 1 229 ? -3.256 -15.824 -2.154 1.00 96.75 229 TRP A CA 1
ATOM 1825 C C . TRP A 1 229 ? -2.843 -16.630 -3.385 1.00 96.75 229 TRP A C 1
ATOM 1827 O O . TRP A 1 229 ? -1.682 -17.013 -3.514 1.00 96.75 229 TRP A O 1
ATOM 1837 N N . SER A 1 230 ? -3.766 -16.808 -4.330 1.00 94.44 230 SER A N 1
ATOM 1838 C CA . SER A 1 230 ? -3.506 -17.457 -5.611 1.00 94.44 230 SER A CA 1
ATOM 1839 C C . SER A 1 230 ? -2.411 -16.730 -6.389 1.00 94.44 230 SER A C 1
ATOM 1841 O O . SER A 1 230 ? -1.511 -17.382 -6.918 1.00 94.44 230 SER A O 1
ATOM 1843 N N . ALA A 1 231 ? -2.423 -15.393 -6.421 1.00 91.94 231 ALA A N 1
ATOM 1844 C CA . ALA A 1 231 ? -1.368 -14.605 -7.058 1.00 91.94 231 ALA A CA 1
ATOM 1845 C C . ALA A 1 231 ? 0.011 -14.864 -6.423 1.00 91.94 231 ALA A C 1
ATOM 1847 O O . ALA A 1 231 ? 0.978 -15.114 -7.144 1.00 91.94 231 ALA A O 1
ATOM 1848 N N . CYS A 1 232 ? 0.092 -14.883 -5.086 1.00 93.69 232 CYS A N 1
ATOM 1849 C CA . CYS A 1 232 ? 1.318 -15.208 -4.351 1.00 93.69 232 CYS A CA 1
ATOM 1850 C C . CYS A 1 232 ? 1.847 -16.605 -4.708 1.00 93.69 232 CYS A C 1
ATOM 1852 O O . CYS A 1 232 ? 2.996 -16.752 -5.129 1.00 93.69 232 CYS A O 1
ATOM 1854 N N . LEU A 1 233 ? 0.993 -17.628 -4.603 1.00 93.38 233 LEU A N 1
ATOM 1855 C CA . LEU A 1 233 ? 1.369 -19.014 -4.886 1.00 93.38 233 LEU A CA 1
ATOM 1856 C C . LEU A 1 233 ? 1.781 -19.197 -6.349 1.00 93.38 233 LEU A C 1
ATOM 1858 O O . LEU A 1 233 ? 2.778 -19.856 -6.629 1.00 93.38 233 LEU A O 1
ATOM 1862 N N . THR A 1 234 ? 1.063 -18.571 -7.280 1.00 90.25 234 THR A N 1
ATOM 1863 C CA . THR A 1 234 ? 1.384 -18.638 -8.709 1.00 90.25 234 THR A CA 1
ATOM 1864 C C . THR A 1 234 ? 2.768 -18.051 -8.975 1.00 90.25 234 THR A C 1
ATOM 1866 O O . THR A 1 234 ? 3.576 -18.679 -9.650 1.00 90.25 234 THR A O 1
ATOM 1869 N N . VAL A 1 235 ? 3.092 -16.887 -8.410 1.00 88.94 235 VAL A N 1
ATOM 1870 C CA . VAL A 1 235 ? 4.404 -16.246 -8.602 1.00 88.94 235 VAL A CA 1
ATOM 1871 C C . VAL A 1 235 ? 5.545 -17.099 -8.045 1.00 88.94 235 VAL A C 1
ATOM 1873 O O . VAL A 1 235 ? 6.604 -17.175 -8.668 1.00 88.94 235 VAL A O 1
ATOM 1876 N N . VAL A 1 236 ? 5.337 -17.762 -6.902 1.00 90.19 236 VAL A N 1
ATOM 1877 C CA . VAL A 1 236 ? 6.386 -18.570 -6.264 1.00 90.19 236 VAL A CA 1
ATOM 1878 C C . VAL A 1 236 ? 6.560 -19.940 -6.918 1.00 90.19 236 VAL A C 1
ATOM 1880 O O . VAL A 1 236 ? 7.692 -20.363 -7.154 1.00 90.19 236 VAL A O 1
ATOM 1883 N N . PHE A 1 237 ? 5.460 -20.627 -7.225 1.00 89.88 237 PHE A N 1
ATOM 1884 C CA . PHE A 1 237 ? 5.482 -22.031 -7.643 1.00 89.88 237 PHE A CA 1
ATOM 1885 C C . PHE A 1 237 ? 5.370 -22.248 -9.153 1.00 89.88 237 PHE A C 1
ATOM 1887 O O . PHE A 1 237 ? 5.623 -23.364 -9.612 1.00 89.88 237 PHE A O 1
ATOM 1894 N N . THR A 1 238 ? 5.028 -21.230 -9.953 1.00 83.12 238 THR A N 1
ATOM 1895 C CA . THR A 1 238 ? 4.991 -21.415 -11.410 1.00 83.12 238 THR A CA 1
ATOM 1896 C C . THR A 1 238 ? 6.395 -21.682 -11.931 1.00 83.12 238 THR A C 1
ATOM 1898 O O . THR A 1 238 ? 7.316 -20.871 -11.788 1.00 83.12 238 THR A O 1
ATOM 1901 N N . ARG A 1 239 ? 6.555 -22.853 -12.549 1.00 65.94 239 ARG A N 1
ATOM 1902 C CA . ARG A 1 239 ? 7.821 -23.297 -13.118 1.00 65.94 239 ARG A CA 1
ATOM 1903 C C . ARG A 1 239 ? 8.215 -22.354 -14.249 1.00 65.94 239 ARG A C 1
ATOM 1905 O O . ARG A 1 239 ? 7.478 -22.180 -15.215 1.00 65.94 239 ARG A O 1
ATOM 1912 N N . GLN A 1 240 ? 9.398 -21.764 -14.137 1.00 63.16 240 GLN A N 1
ATOM 1913 C CA . GLN A 1 240 ? 10.013 -21.062 -15.252 1.00 63.16 240 GLN A CA 1
ATOM 1914 C C . GLN A 1 240 ? 10.468 -22.135 -16.245 1.00 63.16 240 GLN A C 1
ATOM 1916 O O . GLN A 1 240 ? 11.418 -22.871 -15.975 1.00 63.16 240 GLN A O 1
ATOM 1921 N N . GLU A 1 241 ? 9.754 -22.289 -17.358 1.00 53.75 241 GLU A N 1
ATOM 1922 C CA . GLU A 1 241 ? 10.263 -23.073 -18.479 1.00 53.75 241 GLU A CA 1
ATOM 1923 C C . GLU A 1 241 ? 11.528 -22.372 -18.970 1.00 53.75 241 GLU A C 1
ATOM 1925 O O . GLU A 1 241 ? 11.493 -21.285 -19.550 1.00 53.75 241 GLU A O 1
ATOM 1930 N N . ASN A 1 242 ? 12.678 -22.954 -18.645 1.00 42.72 242 ASN A N 1
ATOM 1931 C CA . ASN A 1 242 ? 13.944 -22.492 -19.171 1.00 42.72 242 ASN A CA 1
ATOM 1932 C C . ASN A 1 242 ? 13.880 -22.655 -20.692 1.00 42.72 242 ASN A C 1
ATOM 1934 O O . ASN A 1 242 ? 13.820 -23.780 -21.184 1.00 42.72 242 ASN A O 1
ATOM 1938 N N . ALA A 1 243 ? 13.972 -21.555 -21.440 1.00 42.94 243 ALA A N 1
ATOM 1939 C CA . ALA A 1 243 ? 14.337 -21.566 -22.856 1.00 42.94 243 ALA A CA 1
ATOM 1940 C C . ALA A 1 243 ? 15.813 -22.003 -23.018 1.00 42.94 243 ALA A C 1
ATOM 1942 O O . ALA A 1 243 ? 16.660 -21.268 -23.520 1.00 42.94 243 ALA A O 1
ATOM 1943 N N . ARG A 1 244 ? 16.143 -23.188 -22.496 1.00 43.62 244 ARG A N 1
ATOM 1944 C CA . ARG A 1 244 ? 17.434 -23.869 -22.585 1.00 43.62 244 ARG A CA 1
ATOM 1945 C C . ARG A 1 244 ? 17.199 -25.370 -22.742 1.00 43.62 244 ARG A C 1
ATOM 1947 O O . ARG A 1 244 ? 17.472 -26.153 -21.842 1.00 43.62 244 ARG A O 1
ATOM 1954 N N . LEU A 1 245 ? 16.708 -25.741 -23.916 1.00 40.47 245 LEU A N 1
ATOM 1955 C CA . LEU A 1 245 ? 17.059 -26.983 -24.604 1.00 40.47 245 LEU A CA 1
ATOM 1956 C C . LEU A 1 245 ? 17.465 -26.515 -26.009 1.00 40.47 245 LEU A C 1
ATOM 1958 O O . LEU A 1 245 ? 16.621 -26.149 -26.814 1.00 40.47 245 LEU A O 1
ATOM 1962 N N . SER A 1 246 ? 18.718 -26.103 -26.192 1.00 37.75 246 SER A N 1
ATOM 1963 C CA . SER A 1 246 ? 19.825 -26.982 -26.577 1.00 37.75 246 SER A CA 1
ATOM 1964 C C . SER A 1 246 ? 19.482 -27.772 -27.837 1.00 37.75 246 SER A C 1
ATOM 1966 O O . SER A 1 246 ? 18.709 -28.723 -27.814 1.00 37.75 246 SER A O 1
ATOM 1968 N N . THR A 1 247 ? 20.109 -27.368 -28.936 1.00 44.59 247 THR A N 1
ATOM 1969 C CA . THR A 1 247 ? 20.469 -28.244 -30.046 1.00 44.59 247 THR A CA 1
ATOM 1970 C C . THR A 1 247 ? 21.117 -29.517 -29.494 1.00 44.59 247 THR A C 1
ATOM 1972 O O . THR A 1 247 ? 22.286 -29.479 -29.123 1.00 44.59 247 THR A O 1
ATOM 1975 N N . ALA A 1 248 ? 20.340 -30.592 -29.360 1.00 37.47 248 ALA A N 1
ATOM 1976 C CA . ALA A 1 248 ? 20.740 -32.000 -29.470 1.00 37.47 248 ALA A CA 1
ATOM 1977 C C . ALA A 1 248 ? 19.594 -32.894 -28.959 1.00 37.47 248 ALA A C 1
ATOM 1979 O O . ALA A 1 248 ? 19.370 -33.003 -27.757 1.00 37.47 248 ALA A O 1
ATOM 1980 N N . CYS A 1 249 ? 18.895 -33.551 -29.885 1.00 32.44 249 CYS A N 1
ATOM 1981 C CA . CYS A 1 249 ? 18.367 -34.902 -29.656 1.00 32.44 249 CYS A CA 1
ATOM 1982 C C . CYS A 1 249 ? 19.529 -35.895 -29.911 1.00 32.44 249 CYS A C 1
ATOM 1984 O O . CYS A 1 249 ? 20.427 -35.529 -30.678 1.00 32.44 249 CYS A O 1
ATOM 1986 N N . PRO A 1 250 ? 19.547 -37.115 -29.331 1.00 42.84 250 PRO A N 1
ATOM 1987 C CA . PRO A 1 250 ? 18.398 -38.023 -29.349 1.00 42.84 250 PRO A CA 1
ATOM 1988 C C . PRO A 1 250 ? 18.077 -38.765 -28.036 1.00 42.84 250 PRO A C 1
ATOM 1990 O O . PRO A 1 250 ? 18.918 -38.918 -27.157 1.00 42.84 250 PRO A O 1
ATOM 1993 N N . ASP A 1 251 ? 16.819 -39.214 -27.994 1.00 35.56 251 ASP A N 1
ATOM 1994 C CA . ASP A 1 251 ? 16.241 -40.411 -27.371 1.00 35.56 251 ASP A CA 1
ATOM 1995 C C . ASP A 1 251 ? 16.757 -40.900 -26.014 1.00 35.56 251 ASP A C 1
ATOM 1997 O O . ASP A 1 251 ? 17.888 -41.351 -25.880 1.00 35.56 251 ASP A O 1
ATOM 2001 N N . LEU A 1 252 ? 15.828 -40.993 -25.055 1.00 33.56 252 LEU A N 1
ATOM 2002 C CA . LEU A 1 252 ? 15.479 -42.263 -24.412 1.00 33.56 252 LEU A CA 1
ATOM 2003 C C . LEU A 1 252 ? 14.081 -42.152 -23.780 1.00 33.56 252 LEU A C 1
ATOM 2005 O O . LEU A 1 252 ? 13.792 -41.281 -22.962 1.00 33.56 252 LEU A O 1
ATOM 2009 N N . SER A 1 253 ? 13.217 -43.057 -24.223 1.00 38.97 253 SER A N 1
ATOM 2010 C CA . SER A 1 253 ? 11.879 -43.370 -23.731 1.00 38.97 253 SER A CA 1
ATOM 2011 C C . SER A 1 253 ? 11.820 -43.597 -22.217 1.00 38.97 253 SER A C 1
ATOM 2013 O O . SER A 1 253 ? 12.631 -44.345 -21.674 1.00 38.97 253 SER A O 1
ATOM 2015 N N . GLY A 1 254 ? 10.792 -43.056 -21.564 1.00 30.22 254 GLY A N 1
ATOM 2016 C CA . GLY A 1 254 ? 10.444 -43.391 -20.185 1.00 30.22 254 GLY A CA 1
ATOM 2017 C C . GLY A 1 254 ? 9.268 -42.556 -19.695 1.00 30.22 254 GLY A C 1
ATOM 2018 O O . GLY A 1 254 ? 9.428 -41.391 -19.355 1.00 30.22 254 GLY A O 1
ATOM 2019 N N . GLU A 1 255 ? 8.085 -43.154 -19.731 1.00 36.16 255 GLU A N 1
ATOM 2020 C CA . GLU A 1 255 ? 6.795 -42.622 -19.292 1.00 36.16 255 GLU A CA 1
ATOM 2021 C C . GLU A 1 255 ? 6.797 -42.082 -17.848 1.00 36.16 255 GLU A C 1
ATOM 2023 O O . GLU A 1 255 ? 7.602 -42.518 -17.026 1.00 36.16 255 GLU A O 1
ATOM 2028 N N . SER A 1 256 ? 5.768 -41.271 -17.532 1.00 33.16 256 SER A N 1
ATOM 2029 C CA . SER A 1 256 ? 5.247 -40.890 -16.192 1.00 33.16 256 SER A CA 1
ATOM 2030 C C . SER A 1 256 ? 5.631 -39.472 -15.728 1.00 33.16 256 SER A C 1
ATOM 2032 O O . SER A 1 256 ? 6.805 -39.157 -15.618 1.00 33.16 256 SER A O 1
ATOM 2034 N N . ILE A 1 257 ? 4.756 -38.520 -15.381 1.00 33.09 257 ILE A N 1
ATOM 2035 C CA . ILE A 1 257 ? 3.303 -38.433 -15.180 1.00 33.09 257 ILE A CA 1
ATOM 2036 C C . ILE A 1 257 ? 2.920 -36.967 -15.468 1.00 33.09 257 ILE A C 1
ATOM 2038 O O . ILE A 1 257 ? 3.458 -36.041 -14.860 1.00 33.09 257 ILE A O 1
ATOM 2042 N N . LEU A 1 258 ? 1.971 -36.763 -16.381 1.00 33.84 258 LEU A N 1
ATOM 2043 C CA . LEU A 1 258 ? 1.180 -35.540 -16.512 1.00 33.84 258 LEU A CA 1
ATOM 2044 C C . LEU A 1 258 ? -0.055 -35.713 -15.623 1.00 33.84 258 LEU A C 1
ATOM 2046 O O . LEU A 1 258 ? -0.905 -36.547 -15.924 1.00 33.84 258 LEU A O 1
ATOM 2050 N N . LEU A 1 259 ? -0.185 -34.921 -14.559 1.00 34.06 259 LEU A N 1
ATOM 2051 C CA . LEU A 1 259 ? -1.493 -34.656 -13.961 1.00 34.06 259 LEU A CA 1
ATOM 2052 C C . LEU A 1 259 ? -1.813 -33.176 -14.120 1.00 34.06 259 LEU A C 1
ATOM 2054 O O . LEU A 1 259 ? -1.219 -32.292 -13.505 1.00 34.06 259 LEU A O 1
ATOM 2058 N N . ALA A 1 260 ? -2.737 -32.965 -15.048 1.00 33.66 260 ALA A N 1
ATOM 2059 C CA . ALA A 1 260 ? -3.337 -31.713 -15.431 1.00 33.66 260 ALA A CA 1
ATOM 2060 C C . ALA A 1 260 ? -4.272 -31.195 -14.332 1.00 33.66 260 ALA A C 1
ATOM 2062 O O . ALA A 1 260 ? -5.141 -31.922 -13.856 1.00 33.66 260 ALA A O 1
ATOM 2063 N N . PHE A 1 261 ? -4.173 -29.905 -14.023 1.00 29.81 261 PHE A N 1
ATOM 2064 C CA . PHE A 1 261 ? -5.329 -29.128 -13.588 1.00 29.81 261 PHE A CA 1
ATOM 2065 C C . PHE A 1 261 ? -5.885 -28.421 -14.825 1.00 29.81 261 PHE A C 1
ATOM 2067 O O . PHE A 1 261 ? -5.460 -27.324 -15.178 1.00 29.81 261 PHE A O 1
ATOM 2074 N N . ALA A 1 262 ? -6.795 -29.096 -15.528 1.00 31.89 262 ALA A N 1
ATOM 2075 C CA . ALA A 1 262 ? -7.653 -28.462 -16.521 1.00 31.89 262 ALA A CA 1
ATOM 2076 C C . ALA A 1 262 ? -8.870 -27.835 -15.808 1.00 31.89 262 ALA A C 1
ATOM 2078 O O . ALA A 1 262 ? -9.392 -28.436 -14.865 1.00 31.89 262 ALA A O 1
ATOM 2079 N N . PRO A 1 263 ? -9.337 -26.646 -16.223 1.00 32.75 263 PRO A N 1
ATOM 2080 C CA . PRO A 1 263 ? -10.520 -26.023 -15.650 1.00 32.75 263 PRO A CA 1
ATOM 2081 C C . PRO A 1 263 ? -11.787 -26.737 -16.136 1.00 32.75 263 PRO A C 1
ATOM 2083 O O . PRO A 1 263 ? -11.977 -26.965 -17.330 1.00 32.75 263 PRO A O 1
ATOM 2086 N N . VAL A 1 264 ? -12.678 -27.063 -15.200 1.00 32.31 264 VAL A N 1
ATOM 2087 C CA . VAL A 1 264 ? -14.032 -27.540 -15.497 1.00 32.31 264 VAL A CA 1
ATOM 2088 C C . VAL A 1 264 ? -14.857 -26.346 -15.984 1.00 32.31 264 VAL A C 1
ATOM 2090 O O . VAL A 1 264 ? -15.308 -25.521 -15.192 1.00 32.31 264 VAL A O 1
ATOM 2093 N N . CYS A 1 265 ? -15.040 -26.234 -17.299 1.00 30.70 265 CYS A N 1
ATOM 2094 C CA . CYS A 1 265 ? -16.062 -25.376 -17.886 1.00 30.70 265 CYS A CA 1
ATOM 2095 C C . CYS A 1 265 ? -17.426 -26.066 -17.747 1.00 30.70 265 CYS A C 1
ATOM 2097 O O . CYS A 1 265 ? -17.707 -27.038 -18.443 1.00 30.70 265 CYS A O 1
ATOM 2099 N N . HIS A 1 266 ? -18.282 -25.553 -16.863 1.00 33.38 266 HIS A N 1
ATOM 2100 C CA . HIS A 1 266 ? -19.716 -25.829 -16.910 1.00 33.38 266 HIS A CA 1
ATOM 2101 C C . HIS A 1 266 ? -20.371 -24.861 -17.902 1.00 33.38 266 HIS A C 1
ATOM 2103 O O . HIS A 1 266 ? -20.410 -23.658 -17.653 1.00 33.38 266 HIS A O 1
ATOM 2109 N N . HIS A 1 267 ? -20.885 -25.391 -19.010 1.00 32.41 267 HIS A N 1
ATOM 2110 C CA . HIS A 1 267 ? -21.917 -24.728 -19.803 1.00 32.41 267 HIS A CA 1
ATOM 2111 C C . HIS A 1 267 ? -23.289 -25.219 -19.328 1.00 32.41 267 HIS A C 1
ATOM 2113 O O . HIS A 1 267 ? -23.503 -26.426 -19.202 1.00 32.41 267 HIS A O 1
ATOM 2119 N N . ALA A 1 268 ? -24.174 -24.264 -19.045 1.00 37.16 268 ALA A N 1
ATOM 2120 C CA . ALA A 1 268 ? -25.614 -24.429 -19.209 1.00 37.16 268 ALA A CA 1
ATOM 2121 C C . ALA A 1 268 ? -25.978 -24.087 -20.660 1.00 37.16 268 ALA A C 1
ATOM 2123 O O . ALA A 1 268 ? -25.256 -23.237 -21.243 1.00 37.16 268 ALA A O 1
#

Organism: Fasciola gigantica (NCBI:txid46835)

Foldseek 3Di:
DPLVVLVDCDPVCVLVVLVVVLVCLLVDDPPCLQVVCVSLLVSLLCQLPVDLPDAQSSLLSSLSSLLSSLVPPLVRDDLVSLVVVLVSLLVQLVSQCVVDDVVDHSCPNHDPSSLLSSLSSLQSSLLSLCVPPNSCVCQDPVCLVSLLSLLVSLLCQLQPPPDLSSNLSSLVSLLCLLPVDPDDDPDQDVSSLVSLVVCVVVLVVSLVCLLPDDCVSPDSSNVSSVSSSCSSCCSNPPDDPPPDDDPDDDDDDDDDDDDDPDDDDDDD

pLDDT: mean 80.32, std 19.57, range [29.81, 98.44]

InterPro domains:
  IPR052587 TELO2-interacting protein 1 homolog [PTHR18460] (78-242)
  IPR057566 TTI1, N-terminal TPR domain [PF24173] (46-238)